Protein AF-A0A377ZEL1-F1 (afdb_monomer)

Nearest PDB structures (foldseek):
  3j6b-assembly1_R  TM=2.887E-01  e=4.597E+00  Saccharomyces cerevisiae

Structure (mmCIF, N/CA/C/O backbone):
data_AF-A0A377ZEL1-F1
#
_entry.id   AF-A0A377ZEL1-F1
#
loop_
_atom_site.group_PDB
_atom_site.id
_atom_site.type_symbol
_atom_site.label_atom_id
_atom_site.label_alt_id
_atom_site.label_comp_id
_atom_site.label_asym_id
_atom_site.label_entity_id
_atom_site.label_seq_id
_atom_site.pdbx_PDB_ins_code
_atom_site.Cartn_x
_atom_site.Cartn_y
_atom_site.Cartn_z
_atom_site.occupancy
_atom_site.B_iso_or_equiv
_atom_site.auth_seq_id
_atom_site.auth_comp_id
_atom_site.auth_asym_id
_atom_site.auth_atom_id
_atom_site.pdbx_PDB_model_num
ATOM 1 N N . MET A 1 1 ? -25.672 -16.552 -12.659 1.00 40.25 1 MET A N 1
ATOM 2 C CA . MET A 1 1 ? -25.899 -15.195 -13.213 1.00 40.25 1 MET A CA 1
ATOM 3 C C . MET A 1 1 ? -24.664 -14.283 -13.170 1.00 40.25 1 MET A C 1
ATOM 5 O O . MET A 1 1 ? -24.590 -13.384 -13.994 1.00 40.25 1 MET A O 1
ATOM 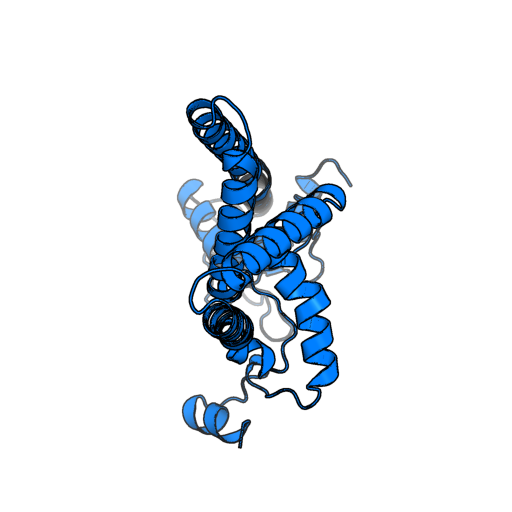9 N N . SER A 1 2 ? -23.659 -14.519 -12.312 1.00 43.84 2 SER A N 1
ATOM 10 C CA . SER A 1 2 ? -22.459 -13.660 -12.184 1.00 43.84 2 SER A CA 1
ATOM 11 C C . SER A 1 2 ? -21.489 -13.646 -13.371 1.00 43.84 2 SER A C 1
ATOM 13 O O . SER A 1 2 ? -20.659 -12.751 -13.454 1.00 43.84 2 SER A O 1
ATOM 15 N N . LYS A 1 3 ? -21.596 -14.601 -14.304 1.00 44.38 3 LYS A N 1
ATOM 16 C CA . LYS A 1 3 ? -20.784 -14.635 -15.535 1.00 44.38 3 LYS A CA 1
ATOM 17 C C . LYS A 1 3 ? -21.464 -14.001 -16.750 1.00 44.38 3 LYS A C 1
ATOM 19 O O . LYS A 1 3 ? -20.793 -13.731 -17.732 1.00 44.38 3 LYS A O 1
ATOM 24 N N . VAL A 1 4 ? -22.779 -13.774 -16.698 1.00 57.06 4 VAL A N 1
ATOM 25 C CA . VAL A 1 4 ? -23.561 -13.370 -17.881 1.00 57.06 4 VAL A CA 1
ATOM 26 C C . VAL A 1 4 ? -23.540 -11.856 -18.064 1.00 57.06 4 VAL A C 1
ATOM 28 O O . VAL A 1 4 ? -23.353 -11.386 -19.177 1.00 57.06 4 VAL A O 1
ATOM 31 N N . LEU A 1 5 ? -23.659 -11.087 -16.977 1.00 56.69 5 LEU A N 1
ATOM 32 C CA . LEU A 1 5 ? -23.690 -9.622 -17.044 1.00 56.69 5 LEU A CA 1
ATOM 33 C C . LEU A 1 5 ? -22.384 -9.003 -17.582 1.00 56.69 5 LEU A C 1
ATOM 35 O O . LEU A 1 5 ? -22.467 -8.150 -18.460 1.00 56.69 5 LEU A O 1
ATOM 39 N N . PRO A 1 6 ? -21.185 -9.422 -17.119 1.00 55.94 6 PRO A N 1
ATOM 40 C CA . PRO A 1 6 ? -19.929 -8.869 -17.625 1.00 55.94 6 PRO A CA 1
ATOM 41 C C . PRO A 1 6 ? -19.680 -9.237 -19.088 1.00 55.94 6 PRO A C 1
ATOM 43 O O . PRO A 1 6 ? -19.266 -8.389 -19.864 1.00 55.94 6 PRO A O 1
ATOM 46 N N . VAL A 1 7 ? -20.008 -10.472 -19.482 1.00 62.44 7 VAL A N 1
ATOM 47 C CA . VAL A 1 7 ? -19.890 -10.933 -20.874 1.00 62.44 7 VAL A CA 1
ATOM 48 C C . VAL A 1 7 ? -20.867 -10.184 -21.783 1.00 62.44 7 VAL A C 1
ATOM 50 O O . VAL A 1 7 ? -20.515 -9.836 -22.902 1.00 62.44 7 VAL A O 1
ATOM 53 N N . TRP A 1 8 ? -22.074 -9.885 -21.298 1.00 62.75 8 TRP A N 1
ATOM 54 C CA . TRP A 1 8 ? -23.075 -9.134 -22.056 1.00 62.75 8 TRP A CA 1
ATOM 55 C C . TRP A 1 8 ? -22.737 -7.638 -22.184 1.00 62.75 8 TRP A C 1
ATOM 57 O O . TRP A 1 8 ? -22.966 -7.058 -23.239 1.00 62.75 8 TRP A O 1
ATOM 67 N N . LEU A 1 9 ? -22.163 -7.018 -21.144 1.00 65.12 9 LEU A N 1
ATOM 68 C CA . LEU A 1 9 ? -21.796 -5.593 -21.147 1.00 65.12 9 LEU A CA 1
ATOM 69 C C . LEU A 1 9 ? -20.435 -5.303 -21.792 1.00 65.12 9 LEU A C 1
ATOM 71 O O . LEU A 1 9 ? -20.275 -4.267 -22.429 1.00 65.12 9 LEU A O 1
ATOM 75 N N . TYR A 1 10 ? -19.454 -6.184 -21.599 1.00 60.50 10 TYR A N 1
ATOM 76 C CA . TYR A 1 10 ? -18.054 -5.936 -21.959 1.00 60.50 10 TYR A CA 1
ATOM 77 C C . TYR A 1 10 ? -17.499 -6.926 -22.988 1.00 60.50 10 TYR A C 1
ATOM 79 O O . TYR A 1 10 ? -16.343 -6.799 -23.375 1.00 60.50 10 TYR A O 1
ATOM 87 N N . GLY A 1 11 ? -18.278 -7.922 -23.426 1.00 53.69 11 GLY A N 1
ATOM 88 C CA . GLY A 1 11 ? -17.837 -8.929 -24.400 1.00 53.69 11 GLY A CA 1
ATOM 89 C C . GLY A 1 11 ? -16.817 -9.942 -23.865 1.00 53.69 11 GLY A C 1
ATOM 90 O O . GLY A 1 11 ? -16.512 -10.915 -24.548 1.00 53.69 11 GLY A O 1
ATOM 91 N N . GLU A 1 12 ? -16.326 -9.764 -22.635 1.00 58.34 12 GLU A N 1
ATOM 92 C CA . GLU A 1 12 ? -15.319 -10.617 -22.005 1.00 58.34 12 GLU A CA 1
ATOM 93 C C . GLU A 1 12 ? -15.736 -11.030 -20.589 1.00 58.34 12 GLU A C 1
ATOM 95 O O . GLU A 1 12 ? -16.376 -10.282 -19.841 1.00 58.34 12 GLU A O 1
ATOM 100 N N . SER A 1 13 ? -15.344 -12.240 -20.176 1.00 56.94 13 SER A N 1
ATOM 101 C CA . SER A 1 13 ? -15.462 -12.635 -18.776 1.00 56.94 13 SER A CA 1
ATOM 102 C C . SER A 1 13 ? -14.355 -11.956 -17.973 1.00 56.94 13 SER A C 1
ATOM 104 O O . SER A 1 13 ? -13.195 -12.363 -18.034 1.00 56.94 13 SER A O 1
ATOM 106 N N . LEU A 1 14 ? -14.705 -10.943 -17.184 1.00 60.41 14 LEU A N 1
ATOM 107 C CA . LEU A 1 14 ? -13.782 -10.360 -16.214 1.00 60.41 14 LEU A CA 1
ATOM 108 C C . LEU A 1 14 ? -13.488 -11.403 -15.125 1.00 60.41 14 LEU A C 1
AT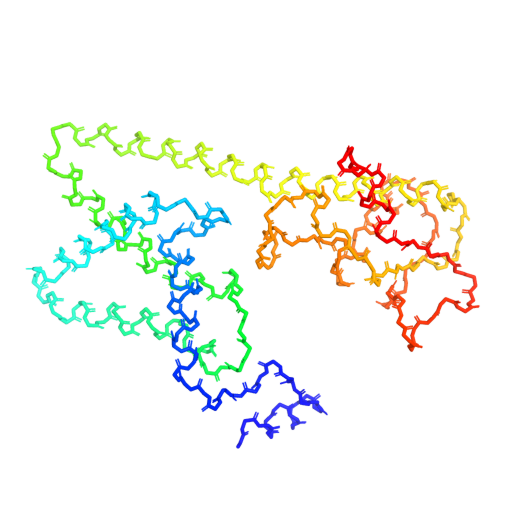OM 110 O O . LEU A 1 14 ? -14.299 -11.606 -14.222 1.00 60.41 14 LEU A O 1
ATOM 114 N N . SER A 1 15 ? -12.326 -12.060 -15.190 1.00 58.75 15 SER A N 1
ATOM 115 C CA . SER A 1 15 ? -11.893 -13.063 -14.198 1.00 58.75 15 SER A CA 1
ATOM 116 C C . SER A 1 15 ? -11.898 -12.517 -12.761 1.00 58.75 15 SER A C 1
ATOM 118 O O . SER A 1 15 ? -12.187 -13.251 -11.817 1.00 58.75 15 SER A O 1
ATOM 120 N N . ARG A 1 16 ? -11.666 -11.206 -12.602 1.00 56.69 16 ARG A N 1
ATOM 121 C CA . ARG A 1 16 ? -11.743 -10.461 -11.331 1.00 56.69 16 ARG A CA 1
ATOM 122 C C . ARG A 1 16 ? -13.157 -10.297 -10.764 1.00 56.69 16 ARG A C 1
ATOM 124 O O . ARG A 1 16 ? -13.309 -10.105 -9.562 1.00 56.69 16 ARG A O 1
ATOM 131 N N . ALA A 1 17 ? -14.188 -10.374 -11.601 1.00 61.66 17 ALA A N 1
ATOM 132 C CA . ALA A 1 17 ? -15.582 -10.181 -11.199 1.00 61.66 17 ALA A CA 1
ATOM 133 C C . ALA A 1 17 ? -16.312 -11.503 -10.897 1.00 61.66 17 ALA A C 1
ATOM 135 O O . ALA A 1 17 ? -17.520 -11.501 -10.653 1.00 61.66 17 ALA A O 1
ATOM 136 N N . GLU A 1 18 ? -15.611 -12.644 -10.916 1.00 73.62 18 GLU A N 1
ATOM 137 C CA . GLU A 1 18 ? -16.214 -13.912 -10.513 1.00 73.62 18 GLU A CA 1
ATOM 138 C C . GLU A 1 18 ? -16.637 -13.853 -9.040 1.00 73.62 18 GLU A C 1
ATOM 140 O O . GLU A 1 18 ? -15.866 -13.431 -8.179 1.00 73.62 18 GLU A O 1
ATOM 145 N N . LEU A 1 19 ? -17.858 -14.302 -8.741 1.00 75.06 19 LEU A N 1
ATOM 146 C CA . LEU A 1 19 ? -18.304 -14.464 -7.358 1.00 75.06 19 LEU A CA 1
ATOM 147 C C . LEU A 1 19 ? -17.583 -15.646 -6.705 1.00 75.06 19 LEU A C 1
ATOM 149 O O . LEU A 1 19 ? -17.378 -16.682 -7.345 1.00 75.06 19 LEU A O 1
ATOM 153 N N . THR A 1 20 ? -17.227 -15.502 -5.429 1.00 77.81 20 THR A N 1
ATOM 154 C CA . THR A 1 20 ? -16.676 -16.617 -4.655 1.00 77.81 20 THR A CA 1
ATOM 155 C C . THR A 1 20 ? -17.749 -17.676 -4.396 1.00 77.81 20 THR A C 1
ATOM 157 O O . THR A 1 20 ? -18.896 -17.357 -4.087 1.00 77.81 20 THR A O 1
ATOM 160 N N . ALA A 1 21 ? -17.370 -18.948 -4.512 1.00 74.94 21 ALA A N 1
ATOM 161 C CA . ALA A 1 21 ? -18.177 -20.076 -4.046 1.00 74.94 21 ALA A CA 1
ATOM 162 C C . ALA A 1 21 ? -17.782 -20.513 -2.621 1.00 74.94 21 ALA A C 1
ATOM 164 O O . ALA A 1 21 ? -18.546 -21.208 -1.957 1.00 74.94 21 ALA A O 1
ATOM 165 N N . ASP A 1 22 ? -16.607 -20.086 -2.144 1.00 81.62 22 ASP A N 1
ATOM 166 C CA . ASP A 1 22 ? -16.085 -20.393 -0.814 1.00 81.62 22 ASP A CA 1
ATOM 167 C C . ASP A 1 22 ? -16.195 -19.161 0.090 1.00 81.62 22 ASP A C 1
ATOM 169 O O . ASP A 1 22 ? -15.317 -18.295 0.130 1.00 81.62 22 ASP A O 1
ATOM 173 N N . ILE A 1 23 ? -17.318 -19.070 0.802 1.00 81.44 23 ILE A N 1
ATOM 174 C CA . ILE A 1 23 ? -17.592 -17.982 1.749 1.00 81.44 23 ILE A CA 1
ATOM 175 C C . ILE A 1 23 ? -16.698 -18.118 2.993 1.00 81.44 23 ILE A C 1
ATOM 177 O O . ILE A 1 23 ? -16.213 -17.119 3.525 1.00 81.44 23 ILE A O 1
ATOM 181 N N . GLY A 1 24 ? -16.438 -19.349 3.449 1.00 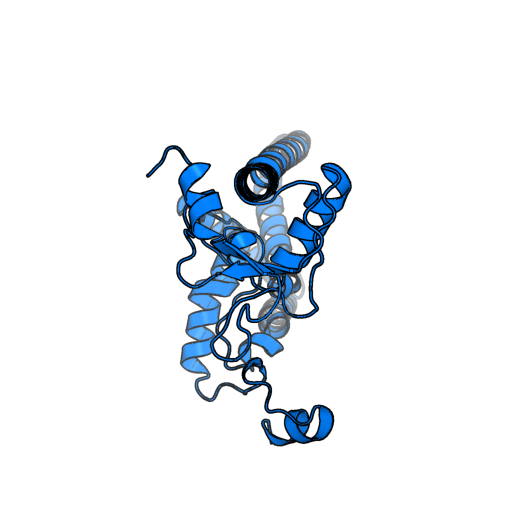84.00 24 GLY A N 1
ATOM 182 C CA . GLY A 1 24 ? -15.664 -19.614 4.664 1.00 84.00 24 GLY A CA 1
ATOM 183 C C . GLY A 1 24 ? -14.192 -19.234 4.512 1.00 84.00 24 GLY A C 1
ATOM 184 O O . GLY A 1 24 ? -13.647 -18.497 5.340 1.00 84.00 24 GLY A O 1
ATOM 185 N N . GLY A 1 25 ? -13.560 -19.667 3.419 1.00 84.25 25 GLY A N 1
ATOM 186 C CA . GLY A 1 25 ? -12.193 -19.276 3.081 1.00 84.25 25 GLY A CA 1
ATOM 187 C C . GLY A 1 25 ? -12.054 -17.767 2.896 1.00 84.25 25 GLY A C 1
ATOM 188 O O . GLY A 1 25 ? -11.074 -17.176 3.356 1.00 84.25 25 GLY A O 1
ATOM 189 N N . LYS A 1 26 ? -13.073 -17.113 2.325 1.00 84.50 26 LYS A N 1
ATOM 190 C CA . LYS A 1 26 ? -13.081 -15.661 2.137 1.00 84.50 26 LYS A CA 1
ATOM 191 C C . LYS A 1 26 ? -13.156 -14.882 3.446 1.00 84.50 26 LYS A C 1
ATOM 193 O O . LYS A 1 26 ? -12.419 -13.916 3.621 1.00 84.50 26 LYS A O 1
ATOM 198 N N . MET A 1 27 ? -13.986 -15.325 4.388 1.00 84.69 27 MET A N 1
ATOM 199 C CA . MET A 1 27 ? -14.051 -14.720 5.720 1.00 84.69 27 MET A CA 1
ATOM 200 C C . MET A 1 27 ? -12.735 -14.891 6.484 1.00 84.69 27 MET A C 1
ATOM 202 O O . MET A 1 27 ? -12.269 -13.951 7.127 1.00 84.69 27 MET A O 1
ATOM 206 N N . LYS A 1 28 ? -12.087 -16.059 6.371 1.00 87.50 28 LYS A N 1
ATOM 207 C CA . LYS A 1 28 ? -10.758 -16.284 6.956 1.00 87.50 28 LYS A CA 1
ATOM 208 C C . LYS A 1 28 ? -9.704 -15.362 6.338 1.00 87.50 28 LYS A C 1
ATOM 210 O O . LYS A 1 28 ? -8.899 -14.792 7.067 1.00 87.50 28 LYS A O 1
ATOM 215 N N . TRP A 1 29 ? -9.727 -15.190 5.016 1.00 87.31 29 TRP A N 1
ATOM 216 C CA . TRP A 1 29 ? -8.859 -14.244 4.315 1.00 87.31 29 TRP A CA 1
ATOM 217 C C . TRP A 1 29 ? -9.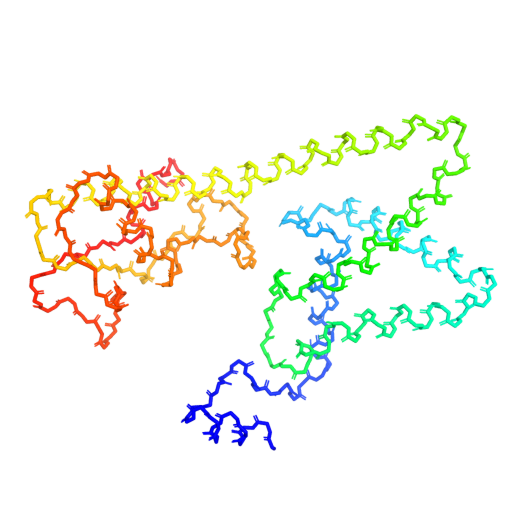103 -12.798 4.766 1.00 87.31 29 TRP A C 1
ATOM 219 O O . TRP A 1 29 ? -8.151 -12.095 5.085 1.00 87.31 29 TRP A O 1
ATOM 229 N N . PHE A 1 30 ? -10.363 -12.376 4.888 1.00 87.00 30 PHE A N 1
ATOM 230 C CA . PHE A 1 30 ? -10.707 -11.044 5.384 1.00 87.00 30 PHE A CA 1
ATOM 231 C C . PHE A 1 30 ? -10.145 -10.785 6.782 1.00 87.00 30 PHE A C 1
ATOM 233 O O . PHE A 1 30 ? -9.552 -9.737 7.011 1.00 87.00 30 PHE A O 1
ATOM 240 N N . ILE A 1 31 ? -10.290 -11.741 7.704 1.00 86.19 31 ILE A N 1
ATOM 241 C CA . ILE A 1 31 ? -9.761 -11.608 9.066 1.00 86.19 31 ILE A CA 1
ATOM 242 C C . ILE A 1 31 ? -8.231 -11.557 9.049 1.00 86.19 31 ILE A C 1
ATOM 244 O O . ILE A 1 31 ? -7.649 -10.698 9.703 1.00 86.19 31 ILE A O 1
ATOM 248 N N . ASN A 1 32 ? -7.584 -12.454 8.303 1.00 84.81 32 ASN A N 1
ATOM 249 C CA . ASN A 1 32 ? -6.128 -12.594 8.318 1.00 84.81 32 ASN A CA 1
ATOM 250 C C . ASN A 1 32 ? -5.387 -11.503 7.535 1.00 84.81 32 ASN A C 1
ATOM 252 O O . ASN A 1 32 ? -4.215 -11.264 7.808 1.00 84.81 32 ASN A O 1
ATOM 256 N N . GLU A 1 33 ? -6.048 -10.859 6.577 1.00 83.81 33 GLU A N 1
ATOM 257 C CA . GLU A 1 33 ? -5.407 -9.901 5.681 1.00 83.81 33 GLU A CA 1
ATOM 258 C C . GLU A 1 33 ? -6.035 -8.512 5.825 1.00 83.81 33 GLU A C 1
ATOM 260 O O . GLU A 1 33 ? -5.449 -7.620 6.434 1.00 83.81 33 GLU A O 1
ATOM 265 N N . SER A 1 34 ? -7.256 -8.324 5.320 1.00 85.25 34 SER A N 1
ATOM 266 C CA . SER A 1 34 ? -7.920 -7.017 5.242 1.00 85.25 34 SER A CA 1
ATOM 267 C C . SER A 1 34 ? -8.146 -6.374 6.613 1.00 85.25 34 SER A C 1
ATOM 269 O O . SER A 1 34 ? -7.808 -5.209 6.815 1.00 85.25 34 SER A O 1
ATOM 271 N N . LEU A 1 35 ? -8.683 -7.132 7.572 1.00 85.62 35 LEU A N 1
ATOM 272 C CA . LEU A 1 35 ? -8.962 -6.645 8.920 1.00 85.62 35 LEU A CA 1
ATOM 273 C C . LEU A 1 35 ? -7.673 -6.393 9.700 1.00 85.62 35 LEU A C 1
ATOM 275 O O . LEU A 1 35 ? -7.572 -5.373 10.373 1.00 85.62 35 LEU A O 1
ATOM 279 N N . ILE A 1 36 ? -6.677 -7.278 9.595 1.00 86.06 36 ILE A N 1
ATOM 280 C CA . ILE A 1 36 ? -5.373 -7.065 10.239 1.00 86.06 36 ILE A CA 1
ATOM 281 C C . ILE A 1 36 ? -4.688 -5.819 9.675 1.00 86.06 36 ILE A C 1
ATOM 283 O O . ILE A 1 36 ? -4.119 -5.053 10.451 1.00 86.06 36 ILE A O 1
ATOM 287 N N . ASN A 1 37 ? -4.771 -5.571 8.367 1.00 84.50 37 ASN A N 1
ATOM 288 C CA . ASN A 1 37 ? -4.234 -4.351 7.764 1.00 84.50 37 ASN A CA 1
ATOM 289 C C . ASN A 1 37 ? -4.942 -3.098 8.299 1.00 84.50 37 ASN A C 1
ATOM 291 O O . ASN A 1 37 ? -4.262 -2.129 8.636 1.00 84.50 37 ASN A O 1
ATOM 295 N N . ALA A 1 38 ? -6.269 -3.147 8.464 1.00 86.75 38 ALA A N 1
ATOM 296 C CA . ALA A 1 38 ? -7.034 -2.027 9.009 1.00 86.75 38 ALA A CA 1
ATOM 297 C C . ALA A 1 38 ? -6.766 -1.786 10.508 1.00 86.75 38 ALA A C 1
ATOM 299 O O . ALA A 1 38 ? -6.541 -0.670 10.962 1.00 86.75 38 ALA A O 1
ATOM 300 N N . VAL A 1 39 ? -6.693 -2.854 11.308 1.00 87.94 39 VAL A N 1
ATOM 301 C CA . VAL A 1 39 ? -6.302 -2.777 12.729 1.00 87.94 39 VAL A CA 1
ATOM 302 C C . VAL A 1 39 ? -4.898 -2.197 12.881 1.00 87.94 39 VAL A C 1
ATOM 304 O O . VAL A 1 39 ? -4.607 -1.510 13.856 1.00 87.94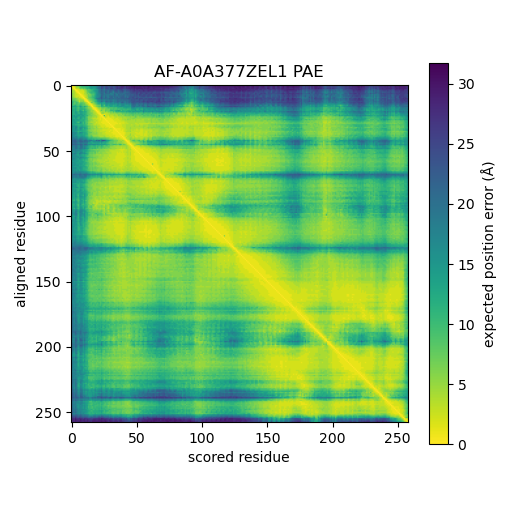 39 VAL A O 1
ATOM 307 N N . ASN A 1 40 ? -4.019 -2.444 11.917 1.00 85.69 40 ASN A N 1
ATOM 308 C CA . ASN A 1 40 ? -2.679 -1.883 11.896 1.00 85.69 40 ASN A CA 1
ATOM 309 C C . ASN A 1 40 ? -2.595 -0.487 11.255 1.00 85.69 40 ASN A C 1
ATOM 311 O O . ASN A 1 40 ? -1.485 -0.004 11.053 1.00 85.69 40 ASN A O 1
ATOM 315 N N . ASN A 1 41 ? -3.719 0.164 10.965 1.00 80.00 41 ASN A N 1
ATOM 316 C CA . ASN A 1 41 ? -3.810 1.475 10.330 1.00 80.00 41 ASN A CA 1
ATOM 317 C C . ASN A 1 41 ? -2.900 1.641 9.094 1.00 80.00 41 ASN A C 1
ATOM 319 O O . ASN A 1 41 ? -2.000 2.486 9.080 1.00 80.00 41 ASN A O 1
ATOM 323 N N . TYR A 1 42 ? -3.044 0.762 8.098 1.00 74.31 42 TYR A N 1
ATOM 324 C CA . TYR A 1 42 ? -2.184 0.708 6.903 1.00 74.31 42 TYR A CA 1
ATOM 325 C C . TYR A 1 42 ? -0.687 0.471 7.154 1.00 74.31 42 TYR A C 1
ATOM 327 O O . TYR A 1 42 ? 0.133 0.716 6.266 1.00 74.31 42 TYR A O 1
ATOM 335 N N . ASN A 1 43 ? -0.284 -0.031 8.325 1.00 68.94 43 ASN A N 1
ATOM 336 C CA . ASN A 1 43 ? 1.129 -0.301 8.567 1.00 68.94 43 ASN A CA 1
ATOM 337 C C . ASN A 1 43 ? 1.667 -1.367 7.594 1.00 68.94 43 ASN A C 1
ATOM 339 O O . ASN A 1 43 ? 1.350 -2.554 7.686 1.00 68.94 43 ASN A O 1
ATOM 343 N N . ILE A 1 44 ? 2.535 -0.917 6.689 1.00 67.00 44 ILE A N 1
ATOM 344 C CA . ILE A 1 44 ? 3.179 -1.708 5.635 1.00 67.00 44 ILE A CA 1
ATOM 345 C C . ILE A 1 44 ? 4.075 -2.804 6.257 1.00 67.00 44 ILE A C 1
ATOM 347 O O . ILE A 1 44 ? 4.185 -3.914 5.721 1.00 67.00 44 ILE A O 1
ATOM 351 N N . GLN A 1 45 ? 4.647 -2.528 7.438 1.00 70.00 45 GLN A N 1
ATOM 352 C CA . GLN A 1 45 ? 5.429 -3.453 8.263 1.00 70.00 45 GLN A CA 1
ATOM 353 C C . GLN A 1 45 ? 4.766 -3.647 9.639 1.00 70.00 45 GLN A C 1
ATOM 355 O O . GLN A 1 45 ? 5.179 -3.029 10.624 1.00 70.00 45 GLN A O 1
ATOM 360 N N . PRO A 1 46 ? 3.736 -4.503 9.749 1.00 65.25 46 PRO A N 1
ATOM 361 C CA . PRO A 1 46 ? 3.016 -4.691 11.000 1.00 65.25 46 PRO A CA 1
ATOM 362 C C . PRO A 1 46 ? 3.961 -5.178 12.106 1.00 65.25 46 PRO A C 1
ATOM 364 O O . PRO A 1 46 ? 4.487 -6.292 12.072 1.00 65.25 46 PRO A O 1
ATOM 367 N N . VAL A 1 47 ? 4.163 -4.330 13.113 1.00 78.94 47 VAL A N 1
ATOM 368 C CA . VAL A 1 47 ? 4.904 -4.674 14.328 1.00 78.94 47 VAL A CA 1
ATOM 369 C C . VAL A 1 47 ? 3.917 -5.280 15.314 1.00 78.94 47 VAL A C 1
ATOM 371 O O . VAL A 1 47 ? 2.944 -4.627 15.686 1.00 78.94 47 VAL A O 1
ATOM 374 N N . LYS A 1 48 ? 4.185 -6.502 15.793 1.00 83.25 48 LYS A N 1
ATOM 375 C CA . LYS A 1 48 ? 3.269 -7.237 16.690 1.00 83.25 48 LYS A CA 1
ATOM 376 C C . LYS A 1 48 ? 2.803 -6.399 17.885 1.00 83.25 48 LYS A C 1
ATOM 378 O O . LYS A 1 48 ? 1.629 -6.428 18.231 1.00 83.25 48 LYS A O 1
ATOM 383 N N . ILE A 1 49 ? 3.713 -5.637 18.495 1.00 85.25 49 ILE A N 1
ATOM 384 C CA . ILE A 1 49 ? 3.419 -4.766 19.645 1.00 85.25 49 ILE A CA 1
ATOM 385 C C . ILE A 1 49 ? 2.381 -3.700 19.277 1.00 85.25 49 ILE A C 1
ATOM 387 O O . ILE A 1 49 ? 1.429 -3.484 20.024 1.00 85.25 49 ILE A O 1
ATOM 391 N N . TYR A 1 50 ? 2.532 -3.071 18.110 1.00 84.81 50 TYR A N 1
ATOM 392 C CA . TYR A 1 50 ? 1.576 -2.083 17.625 1.00 84.81 50 TYR A CA 1
ATOM 393 C C . TYR A 1 50 ? 0.217 -2.719 17.324 1.00 84.81 50 TYR A C 1
ATOM 395 O O . TYR A 1 50 ? -0.806 -2.169 17.719 1.00 84.81 50 TYR A O 1
ATOM 403 N N . SER A 1 51 ? 0.194 -3.908 16.709 1.00 86.38 51 SER A N 1
ATOM 404 C CA . SER A 1 51 ? -1.053 -4.639 16.451 1.00 86.38 51 SER A CA 1
ATOM 405 C C . SER A 1 51 ? -1.817 -4.931 17.744 1.00 86.38 51 SER A C 1
ATOM 407 O O . SER A 1 51 ? -3.030 -4.728 17.800 1.00 86.38 51 SER A O 1
ATOM 409 N N . TRP A 1 52 ? -1.114 -5.361 18.799 1.00 89.50 52 TRP A N 1
ATOM 410 C CA . TRP A 1 52 ? -1.702 -5.587 20.122 1.00 89.50 52 TRP A CA 1
ATOM 411 C C . TRP A 1 52 ? -2.256 -4.299 20.729 1.00 89.50 52 TRP A C 1
ATOM 413 O O . TRP A 1 52 ? -3.404 -4.276 21.171 1.00 89.50 52 TRP A O 1
ATOM 423 N N . PHE A 1 53 ? -1.467 -3.223 20.713 1.00 90.44 53 PHE A N 1
ATOM 424 C CA . PHE A 1 53 ? -1.887 -1.923 21.233 1.00 90.44 53 PHE A CA 1
ATOM 425 C C . PHE A 1 53 ? -3.114 -1.374 20.492 1.00 90.44 53 PHE A C 1
ATOM 427 O O . PHE A 1 53 ? -4.087 -0.968 21.126 1.00 90.44 53 PHE A O 1
ATOM 434 N N . SER A 1 54 ? -3.096 -1.409 19.159 1.00 91.25 54 SER A N 1
ATOM 435 C CA . SER A 1 54 ? -4.201 -0.931 18.329 1.00 91.25 54 SER A CA 1
ATOM 436 C C . SER A 1 54 ? -5.467 -1.750 18.556 1.00 91.25 54 SER A C 1
ATOM 438 O O . SER A 1 54 ? -6.525 -1.184 18.824 1.00 91.25 54 SER A O 1
ATOM 440 N N . SER A 1 55 ? -5.350 -3.083 18.582 1.00 92.19 55 SER A N 1
ATOM 441 C CA . SER A 1 55 ? -6.472 -3.975 18.902 1.00 92.19 55 SER A CA 1
ATOM 442 C C . SER A 1 55 ? -7.078 -3.648 20.265 1.00 92.19 55 SER A C 1
ATOM 444 O O . SER A 1 55 ? -8.295 -3.543 20.398 1.00 92.19 55 SER A O 1
ATOM 446 N N . PHE A 1 56 ? -6.236 -3.434 21.279 1.00 93.75 56 PHE A N 1
ATOM 447 C CA . PHE A 1 56 ? -6.687 -3.078 22.620 1.00 93.75 56 PHE A CA 1
ATOM 448 C C . PHE A 1 56 ? -7.423 -1.730 22.646 1.00 93.75 56 PHE A C 1
ATOM 450 O O . PHE A 1 56 ? -8.510 -1.634 23.217 1.00 93.75 56 PHE A O 1
ATOM 457 N N . ALA A 1 57 ? -6.888 -0.706 21.975 1.00 93.50 57 ALA A N 1
ATOM 458 C CA . ALA A 1 57 ? -7.545 0.593 21.854 1.00 93.50 57 ALA A CA 1
ATOM 459 C C . ALA A 1 57 ? -8.896 0.490 21.123 1.00 93.50 57 ALA A C 1
ATOM 461 O O . ALA A 1 57 ? -9.889 1.032 21.604 1.00 93.50 57 ALA A O 1
ATOM 462 N N . ILE A 1 58 ? -8.975 -0.262 20.021 1.00 94.50 58 ILE A N 1
ATOM 463 C CA . ILE A 1 58 ? -10.224 -0.499 19.277 1.00 94.50 58 ILE A CA 1
ATOM 464 C C . ILE A 1 58 ? -11.270 -1.188 20.165 1.00 94.50 58 ILE A C 1
ATOM 466 O O . ILE A 1 58 ? -12.430 -0.775 20.177 1.00 94.50 58 ILE A O 1
ATOM 470 N N . LEU A 1 59 ? -10.872 -2.198 20.948 1.00 94.69 59 LEU A N 1
ATOM 471 C CA . LEU A 1 59 ? -11.767 -2.886 21.885 1.00 94.69 59 LEU A CA 1
ATOM 472 C C . LEU A 1 59 ? -12.289 -1.946 22.978 1.00 94.69 59 LEU A C 1
ATOM 474 O O . LEU A 1 59 ? -13.479 -1.985 23.292 1.00 94.69 59 LEU A O 1
ATOM 478 N N . ILE A 1 60 ? -11.442 -1.062 23.516 1.00 94.38 60 ILE A N 1
ATOM 479 C CA . ILE A 1 60 ? -11.878 -0.015 24.452 1.00 94.38 60 ILE A CA 1
ATOM 480 C C . ILE A 1 60 ? -12.862 0.935 23.770 1.00 94.38 60 ILE A C 1
ATOM 482 O O . ILE A 1 60 ? -13.893 1.256 24.354 1.00 94.38 60 ILE A O 1
ATOM 486 N N . GLY A 1 61 ? -12.583 1.367 22.539 1.00 93.19 61 GLY A N 1
ATOM 487 C CA . GLY A 1 61 ? -13.485 2.230 21.779 1.00 93.19 61 GLY A CA 1
ATOM 488 C C . GLY A 1 61 ? -14.861 1.596 21.584 1.00 93.19 61 GLY A C 1
ATOM 489 O O . GLY A 1 61 ? -15.887 2.224 21.856 1.00 93.19 61 GLY A O 1
ATOM 490 N N . LEU A 1 62 ? -14.886 0.316 21.204 1.00 93.69 62 LEU A N 1
ATOM 491 C CA . LEU A 1 62 ? -16.114 -0.458 21.042 1.00 93.69 62 LEU A CA 1
ATOM 492 C C . LEU A 1 62 ? -16.874 -0.616 22.368 1.00 93.69 62 LEU A C 1
ATOM 494 O O . LEU A 1 62 ? -18.095 -0.449 22.400 1.00 93.69 62 LEU A O 1
ATOM 498 N N . TYR A 1 63 ? -16.162 -0.887 23.464 1.00 93.81 63 TYR A N 1
ATOM 499 C CA . TYR A 1 63 ? -16.737 -0.987 24.806 1.00 93.81 63 TYR A CA 1
ATOM 500 C C . TYR A 1 63 ? -17.341 0.344 25.277 1.00 93.81 63 TYR A C 1
ATOM 502 O O . TYR A 1 63 ? -18.461 0.374 25.788 1.00 93.81 63 TYR A O 1
ATOM 510 N N . THR A 1 64 ? -16.652 1.461 25.042 1.00 92.56 64 THR A N 1
ATOM 511 C CA . THR A 1 64 ? -17.141 2.806 25.373 1.00 92.56 64 THR A CA 1
ATOM 512 C C . THR A 1 64 ? -18.438 3.132 24.632 1.00 92.56 64 THR A C 1
ATOM 514 O O . THR A 1 64 ? -19.366 3.680 25.228 1.00 92.56 64 THR A O 1
ATOM 517 N N . ILE A 1 65 ? -18.555 2.743 23.356 1.00 92.00 65 ILE A N 1
ATOM 518 C CA . ILE A 1 65 ? -19.813 2.866 22.602 1.00 92.00 65 ILE A CA 1
ATOM 519 C C . ILE A 1 65 ? -20.898 1.979 23.219 1.00 92.00 65 ILE A C 1
ATOM 521 O O . ILE A 1 65 ? -22.023 2.441 23.410 1.00 92.00 65 ILE A O 1
ATOM 525 N N . PHE A 1 66 ? -20.563 0.731 23.552 1.00 92.38 66 PHE A N 1
ATOM 526 C CA . PHE A 1 66 ? -21.505 -0.262 24.067 1.00 92.38 66 PHE A CA 1
ATOM 527 C C . PHE A 1 66 ? -22.153 0.146 25.399 1.00 92.38 66 PHE A C 1
ATOM 529 O O . PHE A 1 66 ? -23.355 -0.055 25.581 1.00 92.38 66 PHE A O 1
ATOM 536 N N . VAL A 1 67 ? -21.378 0.736 26.314 1.00 91.19 67 VAL A N 1
ATOM 537 C CA . VAL A 1 67 ? -21.850 1.186 27.638 1.00 91.19 67 VAL A CA 1
ATOM 538 C C . VAL A 1 67 ? -22.682 2.477 27.557 1.00 91.19 67 VAL A C 1
ATOM 540 O O . VAL A 1 67 ? -23.439 2.796 28.474 1.00 91.19 67 VAL A O 1
ATOM 543 N N . GLY A 1 68 ? -22.586 3.225 26.455 1.00 86.88 68 GLY A N 1
ATOM 544 C CA . GLY A 1 68 ? -23.335 4.463 26.256 1.00 86.88 68 GLY A CA 1
ATOM 545 C C . GLY A 1 68 ? -24.851 4.271 26.106 1.00 86.88 68 GLY A C 1
ATOM 546 O O . GLY A 1 68 ? -25.370 3.173 25.891 1.00 86.88 68 GLY A O 1
ATOM 547 N N . LYS A 1 69 ? -25.599 5.384 26.143 1.00 83.81 69 LYS A N 1
ATOM 548 C CA . LYS A 1 69 ? -27.035 5.378 25.809 1.00 83.81 69 LYS A CA 1
ATOM 549 C C . LYS A 1 69 ? -27.227 4.860 24.377 1.00 83.81 69 LYS A C 1
ATOM 551 O O . LYS A 1 69 ? -26.540 5.327 23.462 1.00 83.81 69 LYS A O 1
ATOM 556 N N . THR A 1 70 ? -28.143 3.896 24.230 1.00 88.19 70 THR A N 1
ATOM 557 C CA . THR A 1 70 ? -28.390 3.100 23.007 1.00 88.19 70 THR A CA 1
ATOM 558 C C . THR A 1 70 ? -27.161 2.351 22.467 1.00 88.19 70 THR A C 1
ATOM 560 O O . THR A 1 70 ? -27.119 1.976 21.295 1.00 88.19 70 THR A O 1
ATOM 563 N N . GLY A 1 71 ? -26.172 2.084 23.328 1.00 88.06 71 GLY A N 1
ATOM 564 C CA . GLY A 1 71 ? -24.872 1.533 22.950 1.00 88.06 71 GLY A CA 1
ATOM 565 C C . GLY A 1 71 ? -24.941 0.197 22.219 1.00 88.06 71 GLY A C 1
ATOM 566 O O . GLY A 1 71 ? -24.315 0.055 21.177 1.00 88.06 71 GLY A O 1
ATOM 567 N N . ARG A 1 72 ? -25.799 -0.736 22.660 1.00 90.38 72 ARG A N 1
ATOM 568 C CA . ARG A 1 72 ? -26.005 -2.035 21.981 1.00 90.38 72 ARG A CA 1
ATOM 569 C C . ARG A 1 72 ? -26.370 -1.886 20.499 1.00 90.38 72 ARG A C 1
ATOM 571 O O . ARG A 1 72 ? -25.823 -2.591 19.658 1.00 90.38 72 ARG A O 1
ATOM 578 N N . TRP A 1 73 ? -27.265 -0.948 20.182 1.00 92.00 73 TRP A N 1
ATOM 579 C CA . TRP A 1 73 ? -27.700 -0.694 18.807 1.00 92.00 73 TRP A CA 1
ATOM 580 C C . TRP A 1 73 ? -26.599 -0.027 17.978 1.00 92.00 73 TRP A C 1
ATOM 582 O O . TRP A 1 73 ? -26.340 -0.430 16.848 1.00 92.00 73 TRP A O 1
ATOM 592 N N . LYS A 1 74 ? -25.885 0.942 18.561 1.00 91.19 74 LYS A N 1
ATOM 593 C CA . LYS A 1 74 ? -24.742 1.597 17.905 1.00 91.19 74 LYS A CA 1
ATOM 594 C C . LYS A 1 74 ? -23.616 0.609 17.607 1.00 91.19 74 LYS A C 1
ATOM 596 O O . LYS A 1 74 ? -23.088 0.614 16.502 1.00 91.19 74 LYS A O 1
ATOM 601 N N . THR A 1 75 ? -23.287 -0.267 18.554 1.00 91.31 75 THR A N 1
ATOM 602 C CA . THR A 1 75 ? -22.296 -1.334 18.367 1.00 91.31 75 THR A CA 1
ATOM 603 C C . THR A 1 75 ? -22.710 -2.281 17.240 1.00 91.31 75 THR A C 1
ATOM 605 O O . THR A 1 75 ? -21.889 -2.592 16.381 1.00 91.31 75 THR A O 1
ATOM 608 N N . PHE A 1 76 ? -23.982 -2.689 17.191 1.00 92.00 76 PHE A N 1
ATOM 609 C CA . PHE A 1 76 ? -24.502 -3.518 16.100 1.00 92.00 76 PHE A CA 1
ATOM 610 C C . PHE A 1 76 ? -24.360 -2.836 14.731 1.00 92.00 76 PHE A C 1
ATOM 612 O O . PHE A 1 76 ? -23.887 -3.460 13.779 1.00 92.00 76 PHE A O 1
ATOM 619 N N . ILE A 1 77 ? -24.701 -1.547 14.640 1.00 92.31 77 ILE A N 1
ATOM 620 C CA . ILE A 1 77 ? -24.535 -0.756 13.413 1.00 92.31 77 ILE A CA 1
ATOM 621 C C . ILE A 1 77 ? -23.063 -0.694 12.999 1.00 92.31 77 ILE A C 1
ATOM 623 O O . ILE A 1 77 ? -22.756 -0.953 11.842 1.00 92.31 77 ILE A O 1
ATOM 627 N N . VAL A 1 78 ? -22.148 -0.398 13.926 1.00 92.81 78 VAL A N 1
ATOM 628 C CA . VAL A 1 78 ? -20.706 -0.317 13.637 1.00 92.81 78 VAL A CA 1
ATOM 629 C C . VAL A 1 78 ? -20.177 -1.631 13.065 1.00 92.81 78 VAL A C 1
ATOM 631 O O . VAL A 1 78 ? -19.478 -1.614 12.056 1.00 92.81 78 VAL A O 1
ATOM 634 N N . ILE A 1 79 ? -20.539 -2.770 13.663 1.00 89.88 79 ILE A N 1
ATOM 635 C CA . ILE A 1 79 ? -20.112 -4.091 13.179 1.00 89.88 79 ILE A CA 1
ATOM 636 C C . ILE A 1 79 ? -20.699 -4.369 11.790 1.00 89.88 79 ILE A C 1
ATOM 638 O O . ILE A 1 79 ? -19.980 -4.791 10.885 1.00 89.88 79 ILE A O 1
ATOM 642 N N . THR A 1 80 ? -21.992 -4.090 11.604 1.00 90.12 80 THR A N 1
ATOM 643 C CA . THR A 1 80 ? -22.693 -4.337 10.336 1.00 90.12 80 THR A CA 1
ATOM 644 C C . THR A 1 80 ? -22.129 -3.475 9.208 1.00 90.12 80 THR A C 1
ATOM 646 O O . THR A 1 80 ? -21.869 -3.986 8.122 1.00 90.12 80 THR A O 1
ATOM 649 N N . ILE A 1 81 ? -21.879 -2.188 9.462 1.00 90.88 81 ILE A N 1
ATOM 650 C CA . ILE A 1 81 ? -21.269 -1.276 8.487 1.00 90.88 81 ILE A CA 1
ATOM 651 C C . ILE A 1 81 ? -19.803 -1.645 8.246 1.00 90.88 81 ILE A C 1
ATOM 653 O O . ILE A 1 81 ? -19.362 -1.601 7.104 1.00 90.88 81 ILE A O 1
ATOM 657 N N . GLY A 1 82 ? -19.050 -2.059 9.270 1.00 87.88 82 GLY A N 1
ATOM 658 C CA . GLY A 1 82 ? -17.659 -2.491 9.106 1.00 87.88 82 GLY A CA 1
ATOM 659 C C . GLY A 1 82 ? -17.537 -3.670 8.146 1.00 87.88 82 GLY A C 1
ATOM 660 O O . GLY A 1 82 ? -16.801 -3.587 7.167 1.00 87.88 82 GLY A O 1
ATOM 661 N N . ILE A 1 83 ? -18.329 -4.725 8.350 1.00 85.81 83 ILE A N 1
ATOM 662 C CA . ILE A 1 83 ? -18.361 -5.876 7.433 1.00 85.81 83 ILE A CA 1
ATOM 663 C C . ILE A 1 83 ? -18.937 -5.455 6.071 1.00 85.81 83 ILE A C 1
ATOM 665 O O . ILE A 1 83 ? -18.375 -5.780 5.024 1.00 85.81 83 ILE A O 1
ATOM 669 N N . GLY A 1 84 ? -20.027 -4.683 6.080 1.00 86.19 84 GLY A N 1
ATOM 670 C CA . GLY A 1 84 ? -20.708 -4.198 4.881 1.00 86.19 84 GLY A CA 1
ATOM 671 C C . GLY A 1 84 ? -19.829 -3.334 3.975 1.00 86.19 84 GLY A C 1
ATOM 672 O O . GLY A 1 84 ? -19.923 -3.436 2.755 1.00 86.19 84 GLY A O 1
ATOM 673 N N . SER A 1 85 ? -18.920 -2.545 4.547 1.00 86.62 85 SER A N 1
ATOM 674 C CA . SER A 1 85 ? -17.997 -1.687 3.797 1.00 86.62 85 SER A CA 1
ATOM 675 C C . SER A 1 85 ? -17.033 -2.466 2.900 1.00 86.62 85 SER A C 1
ATOM 677 O O . SER A 1 85 ? -16.526 -1.919 1.925 1.00 86.62 85 SER A O 1
ATOM 679 N N . TYR A 1 86 ? -16.823 -3.752 3.195 1.00 84.88 86 TYR A N 1
ATOM 680 C CA . TYR A 1 86 ? -15.968 -4.651 2.426 1.00 84.88 86 TYR A CA 1
ATOM 681 C C . TYR A 1 86 ? -16.767 -5.734 1.682 1.00 84.88 86 TYR A C 1
ATOM 683 O O . TYR A 1 86 ? -16.187 -6.644 1.088 1.00 84.88 86 TYR A O 1
ATOM 691 N N . ALA A 1 87 ? -18.103 -5.639 1.679 1.00 83.19 87 ALA A N 1
ATOM 692 C CA . ALA A 1 87 ? -18.989 -6.632 1.079 1.00 83.19 87 ALA A CA 1
ATOM 693 C C . ALA A 1 87 ? -18.707 -6.906 -0.411 1.00 83.19 87 ALA A C 1
ATOM 695 O O . ALA A 1 87 ? -18.699 -8.082 -0.778 1.00 83.19 87 ALA A O 1
ATOM 696 N N . PRO A 1 88 ? -18.408 -5.907 -1.273 1.00 79.88 88 PRO A N 1
ATOM 697 C CA . PRO A 1 88 ? -18.057 -6.184 -2.666 1.00 79.88 88 PRO A CA 1
ATOM 698 C C . PRO A 1 88 ? -16.824 -7.088 -2.787 1.00 79.88 88 PRO A C 1
ATOM 700 O O . PRO A 1 88 ? -16.841 -8.052 -3.545 1.00 79.88 88 PRO A O 1
ATOM 703 N N . ASN A 1 89 ? -15.792 -6.845 -1.977 1.00 81.62 89 ASN A N 1
ATOM 704 C CA . ASN A 1 89 ? -14.568 -7.646 -1.977 1.00 81.62 89 ASN A CA 1
ATOM 705 C C . ASN A 1 89 ? -14.754 -9.020 -1.326 1.00 81.62 89 ASN A C 1
ATOM 707 O O . ASN A 1 89 ? -14.050 -9.962 -1.675 1.00 81.62 89 ASN A O 1
ATOM 711 N N . LEU A 1 90 ? -15.689 -9.151 -0.383 1.00 81.94 90 LEU A N 1
ATOM 712 C CA . LEU A 1 90 ? -16.095 -10.445 0.171 1.00 81.94 90 LEU A CA 1
ATOM 713 C C . LEU A 1 90 ? -16.926 -11.261 -0.829 1.00 81.94 90 LEU A C 1
ATOM 715 O O . LEU A 1 90 ? -16.901 -12.487 -0.786 1.00 81.94 90 LEU A O 1
ATOM 719 N N . ALA A 1 91 ? -17.646 -10.605 -1.739 1.00 82.56 91 ALA A N 1
ATOM 720 C CA . ALA A 1 91 ? -18.434 -11.278 -2.762 1.00 82.56 91 ALA A CA 1
ATOM 721 C C . ALA A 1 91 ? -17.570 -11.793 -3.925 1.00 82.56 91 ALA A C 1
ATOM 723 O O . ALA A 1 91 ? -17.902 -12.818 -4.525 1.00 82.56 91 ALA A O 1
ATOM 724 N N . THR A 1 92 ? -16.462 -11.121 -4.248 1.00 81.62 92 THR A N 1
ATOM 725 C CA . THR A 1 92 ? -15.580 -11.514 -5.354 1.00 81.62 92 THR A CA 1
ATOM 726 C C . THR A 1 92 ? -14.619 -12.640 -4.972 1.00 81.62 92 THR A C 1
ATOM 728 O O . THR A 1 92 ? -14.208 -12.818 -3.826 1.00 81.62 92 THR A O 1
ATOM 731 N N . LYS A 1 93 ? -14.218 -13.429 -5.966 1.00 77.44 93 LYS A N 1
ATOM 732 C CA . LYS A 1 93 ? -13.265 -14.536 -5.832 1.00 77.44 93 LYS A CA 1
ATOM 733 C C . LYS A 1 93 ? -11.825 -14.057 -5.614 1.00 77.44 93 LYS A C 1
ATOM 735 O O . LYS A 1 93 ? -11.023 -14.784 -5.039 1.00 77.44 93 LYS A O 1
ATOM 740 N N . GLU A 1 94 ? -11.492 -12.836 -6.030 1.00 76.62 94 GLU A N 1
ATOM 741 C CA . GLU A 1 94 ? -10.134 -12.284 -5.953 1.00 76.62 94 GLU A CA 1
ATOM 742 C C . GLU A 1 94 ? -9.702 -12.002 -4.505 1.00 76.62 94 GLU A C 1
ATOM 744 O O . GLU A 1 94 ? -10.320 -11.207 -3.801 1.00 76.62 94 GLU A O 1
ATOM 749 N N . ASN A 1 95 ? -8.617 -12.633 -4.052 1.00 76.50 95 ASN A N 1
ATOM 750 C CA . ASN A 1 95 ? -8.032 -12.421 -2.723 1.00 76.50 95 ASN A CA 1
ATOM 751 C C . ASN A 1 95 ? -6.947 -11.337 -2.777 1.00 76.50 95 ASN A C 1
ATOM 753 O O . ASN A 1 95 ? -5.776 -11.603 -2.519 1.00 76.50 95 ASN A O 1
ATOM 757 N N . TRP A 1 96 ? -7.344 -10.121 -3.151 1.00 73.75 96 TRP A N 1
ATOM 758 C CA . TRP A 1 96 ? -6.457 -8.962 -3.243 1.00 73.75 96 TRP A CA 1
ATOM 759 C C . TRP A 1 96 ? -6.936 -7.861 -2.297 1.00 73.75 96 TRP A C 1
ATOM 761 O O . TRP A 1 96 ? -7.968 -7.230 -2.531 1.00 73.75 96 TRP A O 1
ATOM 771 N N . ALA A 1 97 ? -6.196 -7.630 -1.211 1.00 73.38 97 ALA A N 1
ATOM 772 C CA . ALA A 1 97 ? -6.557 -6.646 -0.193 1.00 73.38 97 ALA A CA 1
ATOM 773 C C . ALA A 1 97 ? -6.044 -5.255 -0.594 1.00 73.38 97 ALA A C 1
ATOM 775 O O . ALA A 1 97 ? -5.222 -4.663 0.099 1.00 73.38 97 ALA A O 1
ATOM 776 N N . ALA A 1 98 ? -6.524 -4.759 -1.739 1.00 73.69 98 ALA A N 1
ATOM 777 C CA . ALA A 1 98 ? -6.107 -3.474 -2.295 1.00 73.69 98 ALA A CA 1
ATOM 778 C C . ALA A 1 98 ? -6.286 -2.365 -1.249 1.00 73.69 98 ALA A C 1
ATOM 780 O O . ALA A 1 98 ? -7.390 -2.218 -0.708 1.00 73.69 98 ALA A O 1
ATOM 781 N N . PHE A 1 99 ? -5.267 -1.540 -1.018 1.00 73.12 99 PHE A N 1
ATOM 782 C CA . PHE A 1 99 ? -5.338 -0.446 -0.047 1.00 73.12 99 PHE A CA 1
ATOM 783 C C . PHE A 1 99 ? -6.451 0.544 -0.406 1.00 73.12 99 PHE A C 1
ATOM 785 O O . PHE A 1 99 ? -7.239 0.942 0.450 1.00 73.12 99 PHE A O 1
ATOM 792 N N . ARG A 1 100 ? -6.646 0.802 -1.702 1.00 76.25 100 ARG A N 1
ATOM 793 C CA . ARG A 1 100 ? -7.766 1.602 -2.234 1.00 76.25 100 ARG A CA 1
ATOM 794 C C . ARG A 1 100 ? -9.162 1.089 -1.857 1.00 76.25 100 ARG A C 1
ATOM 796 O O . ARG A 1 100 ? -10.106 1.867 -1.800 1.00 76.25 100 ARG A O 1
ATOM 803 N N . SER A 1 101 ? -9.306 -0.212 -1.606 1.00 80.50 101 SER A N 1
ATOM 804 C CA . SER A 1 101 ? -10.583 -0.829 -1.218 1.00 80.50 101 SER A CA 1
ATOM 805 C C . SER A 1 101 ? -10.772 -0.932 0.298 1.00 80.50 101 SER A C 1
ATOM 807 O O . SER A 1 101 ? -11.872 -1.218 0.761 1.00 80.50 101 SER A O 1
ATOM 809 N N . LEU A 1 102 ? -9.713 -0.692 1.077 1.00 84.19 102 LEU A N 1
ATOM 810 C CA . LEU A 1 102 ? -9.731 -0.765 2.538 1.00 84.19 102 LEU A CA 1
ATOM 811 C C . LEU A 1 102 ? -10.174 0.548 3.197 1.00 84.19 102 LEU A C 1
ATOM 813 O O . LEU A 1 102 ? -10.513 0.533 4.373 1.00 84.19 102 LEU A O 1
ATOM 817 N N . VAL A 1 103 ? -10.247 1.655 2.448 1.00 85.94 103 VAL A N 1
ATOM 818 C CA . VAL A 1 103 ? -10.500 3.013 2.972 1.00 85.94 103 VAL A CA 1
ATOM 819 C C . VAL A 1 103 ? -11.730 3.093 3.872 1.00 85.94 103 VAL A C 1
ATOM 821 O O . VAL A 1 103 ? -11.672 3.699 4.937 1.00 85.94 103 VAL A O 1
ATOM 824 N N . ALA A 1 104 ? -12.839 2.467 3.481 1.00 87.44 104 ALA A N 1
ATOM 825 C CA . ALA A 1 104 ? -14.065 2.524 4.270 1.00 87.44 104 ALA A CA 1
ATOM 826 C C . ALA A 1 104 ? -13.962 1.725 5.583 1.00 87.44 104 ALA A C 1
ATOM 828 O O . ALA A 1 104 ? -14.372 2.222 6.632 1.00 87.44 104 ALA A O 1
ATOM 829 N N . LEU A 1 105 ? -13.377 0.522 5.539 1.00 89.69 105 LEU A N 1
ATOM 830 C CA . LEU A 1 105 ? -13.129 -0.289 6.733 1.00 89.69 105 LEU A CA 1
ATOM 831 C C . LEU A 1 105 ? -12.149 0.420 7.672 1.00 89.69 105 LEU A C 1
ATOM 833 O O . LEU A 1 105 ? -12.390 0.491 8.875 1.00 89.69 105 LEU A O 1
ATOM 837 N N . GLU A 1 106 ? -11.085 0.984 7.109 1.00 89.12 106 GLU A N 1
ATOM 838 C CA . GLU A 1 106 ? -10.086 1.755 7.835 1.00 89.12 106 GLU A CA 1
ATOM 839 C C . GLU A 1 106 ? -10.729 2.908 8.598 1.00 89.12 106 GLU A C 1
ATOM 841 O O . GLU A 1 106 ? -10.550 3.009 9.802 1.00 89.12 106 GLU A O 1
ATOM 846 N N . LEU A 1 107 ? -11.531 3.749 7.938 1.00 90.38 107 LEU A N 1
ATOM 847 C CA . LEU A 1 107 ? -12.159 4.899 8.594 1.00 90.38 107 LEU A CA 1
ATOM 848 C C . LEU A 1 107 ? -12.964 4.488 9.832 1.00 90.38 107 LEU A C 1
ATOM 850 O O . LEU A 1 107 ? -12.934 5.181 10.851 1.00 90.38 107 LEU A O 1
ATOM 854 N N . ILE A 1 108 ? -13.652 3.347 9.772 1.00 92.19 108 ILE A N 1
ATOM 855 C CA . ILE A 1 108 ? -14.403 2.797 10.905 1.00 92.19 108 ILE A CA 1
ATOM 856 C C . ILE A 1 108 ? -13.443 2.348 12.011 1.00 92.19 108 ILE A C 1
ATOM 858 O O . ILE A 1 108 ? -13.631 2.711 13.175 1.00 92.19 108 ILE A O 1
ATOM 862 N N . ILE A 1 109 ? -12.404 1.591 11.659 1.00 92.50 109 ILE A N 1
ATOM 863 C CA . ILE A 1 109 ? -11.420 1.064 12.606 1.00 92.50 109 ILE A CA 1
ATOM 864 C C . ILE A 1 109 ? -10.600 2.186 13.258 1.00 92.50 109 ILE A C 1
ATOM 866 O O . ILE A 1 109 ? -10.499 2.218 14.484 1.00 92.50 109 ILE A O 1
ATOM 870 N N . SER A 1 110 ? -10.096 3.155 12.493 1.00 91.38 110 SER A N 1
ATOM 871 C CA . SER A 1 110 ? -9.376 4.320 13.012 1.00 91.38 110 SER A CA 1
ATOM 872 C C . SER A 1 110 ? -10.277 5.195 13.886 1.00 91.38 110 SER A C 1
ATOM 874 O O . SER A 1 110 ? -9.8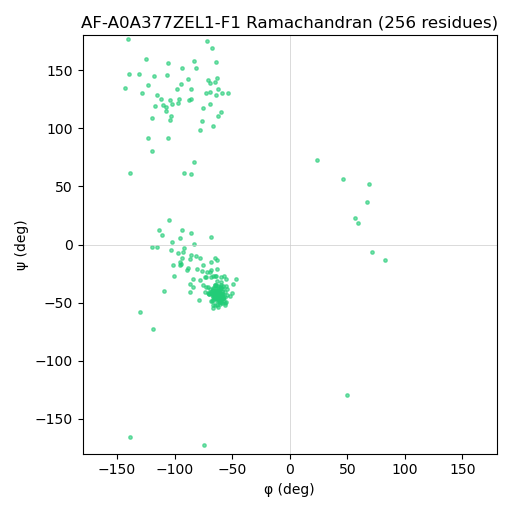27 5.712 14.906 1.00 91.38 110 SER A O 1
ATOM 876 N N . THR A 1 111 ? -11.571 5.321 13.564 1.00 92.62 111 THR A N 1
ATOM 877 C CA . THR A 1 111 ? -12.527 6.025 14.437 1.00 92.62 111 THR A CA 1
ATOM 878 C C . THR A 1 111 ? -12.690 5.299 15.773 1.00 92.62 111 THR A C 1
ATOM 880 O O . THR A 1 111 ? -12.628 5.932 16.827 1.00 92.62 111 THR A O 1
ATOM 883 N N . LEU A 1 112 ? -12.849 3.971 15.762 1.00 93.69 112 LEU A N 1
ATOM 884 C CA . LEU A 1 112 ? -12.907 3.170 16.991 1.00 93.69 112 LEU A CA 1
ATOM 885 C C . LEU A 1 112 ? -11.617 3.281 17.803 1.00 93.69 112 LEU A C 1
ATOM 887 O O . LEU A 1 112 ? -11.673 3.460 19.020 1.00 93.69 112 LEU A O 1
ATOM 891 N N . PHE A 1 113 ? -10.470 3.228 17.130 1.00 93.19 113 PHE A N 1
ATOM 892 C CA . PHE A 1 113 ? -9.166 3.446 17.736 1.00 93.19 113 PHE A CA 1
ATOM 893 C C . PHE A 1 113 ? -9.104 4.816 18.427 1.00 93.19 113 PHE A C 1
ATOM 895 O O . PHE A 1 113 ? -8.790 4.880 19.613 1.00 93.19 113 PHE A O 1
ATOM 902 N N . LEU A 1 114 ? -9.486 5.904 17.747 1.00 91.81 114 LEU A N 1
ATOM 903 C CA . LEU A 1 114 ? -9.488 7.258 18.314 1.00 91.81 114 LEU A CA 1
ATOM 904 C C . LEU A 1 114 ? -10.437 7.402 19.509 1.00 91.81 114 LEU A C 1
ATOM 906 O O . LEU A 1 114 ? -10.068 8.033 20.499 1.00 91.81 114 LEU A O 1
ATOM 910 N N . ILE A 1 115 ? -11.628 6.794 19.463 1.00 93.44 115 ILE A N 1
ATOM 911 C CA . ILE A 1 115 ? -12.553 6.760 20.609 1.00 93.44 115 ILE A CA 1
ATOM 912 C C . ILE A 1 115 ? -11.903 6.034 21.795 1.00 93.44 115 ILE A C 1
ATOM 914 O O . ILE A 1 115 ? -11.997 6.499 22.934 1.00 93.44 115 ILE A O 1
ATOM 918 N N . GLY A 1 116 ? -11.214 4.921 21.534 1.00 93.19 116 GLY A N 1
ATOM 919 C CA . GLY A 1 116 ? -10.465 4.170 22.536 1.00 93.19 116 GLY A CA 1
ATOM 920 C C . GLY A 1 116 ? -9.341 4.980 23.174 1.00 93.19 116 GLY A C 1
ATOM 921 O O . GLY A 1 116 ? -9.274 5.083 24.400 1.00 93.19 116 GLY A O 1
ATOM 922 N N . ILE A 1 117 ? -8.506 5.619 22.351 1.00 92.44 117 ILE A N 1
ATOM 923 C CA . ILE A 1 117 ? -7.437 6.512 22.813 1.00 92.44 117 ILE A CA 1
ATOM 924 C C . ILE A 1 117 ? -8.017 7.676 23.615 1.00 92.44 117 ILE A C 1
ATOM 926 O O . ILE A 1 117 ? -7.528 7.957 24.706 1.00 92.44 117 ILE A O 1
ATOM 930 N N . ASN A 1 118 ? -9.097 8.306 23.150 1.00 92.12 118 ASN A N 1
ATOM 931 C CA . ASN A 1 118 ? -9.748 9.391 23.879 1.00 92.12 118 ASN A CA 1
ATOM 932 C C . ASN A 1 118 ? -10.241 8.942 25.261 1.00 92.12 118 ASN A C 1
ATOM 934 O O . ASN A 1 118 ? -10.010 9.637 26.247 1.00 92.12 118 ASN A O 1
ATOM 938 N N . SER A 1 119 ? -10.840 7.752 25.359 1.00 91.62 119 SER A N 1
ATOM 939 C CA . SER A 1 119 ? -11.272 7.185 26.641 1.00 91.62 119 SER A CA 1
ATOM 940 C C . SER A 1 119 ? -10.115 6.859 27.596 1.00 91.62 119 SER A C 1
ATOM 942 O O . SER A 1 119 ? -10.334 6.801 28.810 1.00 91.62 119 SER A O 1
ATOM 944 N N . LEU A 1 120 ? -8.918 6.581 27.076 1.00 90.19 120 LEU A N 1
ATOM 945 C 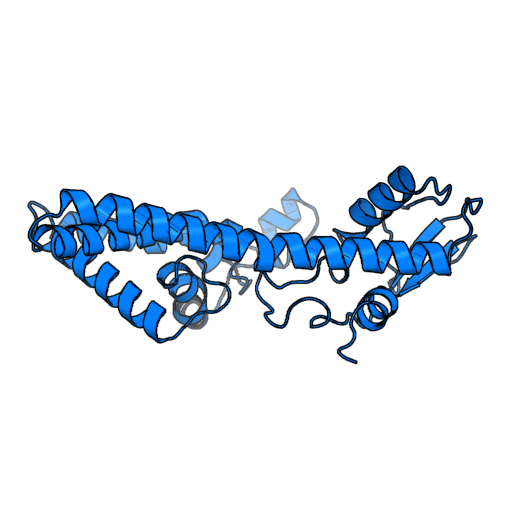CA . LEU A 1 120 ? -7.714 6.362 27.879 1.00 90.19 120 LEU A CA 1
ATOM 946 C C . LEU A 1 120 ? -7.116 7.696 28.339 1.00 90.19 120 LEU A C 1
ATOM 948 O O . LEU A 1 120 ? -6.841 7.874 29.524 1.00 90.19 120 LEU A O 1
ATOM 952 N N . VAL A 1 121 ? -6.969 8.649 27.415 1.00 90.44 121 VAL A N 1
ATOM 953 C CA . VAL A 1 121 ? -6.392 9.977 27.666 1.00 90.44 121 VAL A CA 1
ATOM 954 C C . VAL A 1 121 ? -7.244 10.788 28.639 1.00 90.44 121 VAL A C 1
ATOM 956 O O . VAL A 1 121 ? -6.688 11.483 29.487 1.00 90.44 121 VAL A O 1
ATOM 959 N N . SER A 1 122 ? -8.574 10.649 28.601 1.00 88.06 122 SER A N 1
ATOM 960 C CA . SER A 1 122 ? -9.482 11.361 29.510 1.00 88.06 122 SER A CA 1
ATOM 961 C C . SER A 1 122 ? -9.296 11.002 30.990 1.00 88.06 122 SER A C 1
ATOM 963 O O . SER A 1 122 ? -9.833 11.681 31.860 1.00 88.06 122 SER A O 1
ATOM 965 N N . ARG A 1 123 ? -8.564 9.920 31.295 1.00 87.06 123 ARG A N 1
ATOM 966 C CA . ARG A 1 123 ? -8.229 9.498 32.665 1.00 87.06 123 ARG A CA 1
ATOM 967 C C . ARG A 1 123 ? -6.892 10.062 33.155 1.00 87.06 123 ARG A C 1
ATOM 969 O O . ARG A 1 123 ? -6.543 9.862 34.315 1.00 87.06 123 ARG A O 1
ATOM 976 N N . ILE A 1 124 ? -6.136 10.734 32.287 1.00 88.94 124 ILE A N 1
ATOM 977 C CA . ILE A 1 124 ? -4.804 11.267 32.581 1.00 88.94 124 ILE A CA 1
ATOM 978 C C . ILE A 1 124 ? -4.930 12.733 33.016 1.00 88.94 124 ILE A C 1
ATOM 980 O O . ILE A 1 124 ? -5.661 13.525 32.416 1.00 88.94 124 ILE A O 1
ATOM 984 N N . SER A 1 125 ? -4.183 13.130 34.049 1.00 76.50 125 SER A N 1
ATOM 985 C CA . SER A 1 125 ? -4.059 14.543 34.411 1.00 76.50 125 SER A CA 1
ATOM 986 C C . SER A 1 125 ? -3.341 15.311 33.290 1.00 76.50 125 SER A C 1
ATOM 988 O O . SER A 1 125 ? -2.391 14.818 32.692 1.00 76.50 125 SER A O 1
ATOM 990 N N . LYS A 1 126 ? -3.785 16.537 32.981 1.00 84.81 126 LYS A N 1
ATOM 991 C CA . LYS A 1 126 ? -3.231 17.370 31.887 1.00 84.81 126 LYS A CA 1
ATOM 992 C C . LYS A 1 126 ? -3.471 16.837 30.458 1.00 84.81 126 LYS A C 1
ATOM 994 O O . LYS A 1 126 ? -2.652 17.070 29.570 1.00 84.81 126 LYS A O 1
ATOM 999 N N . GLN A 1 127 ? -4.630 16.224 30.194 1.00 85.75 127 GLN A N 1
ATOM 1000 C CA . GLN A 1 127 ? -5.046 15.749 28.857 1.00 85.75 127 GLN A CA 1
ATOM 1001 C C . GLN A 1 127 ? -4.840 16.755 27.700 1.00 85.75 127 GLN A C 1
ATOM 1003 O O . GLN A 1 127 ? -4.574 16.349 26.571 1.00 85.75 127 GLN A O 1
ATOM 1008 N N . ALA A 1 128 ? -4.904 18.065 27.975 1.00 84.81 128 ALA A N 1
ATOM 1009 C CA . ALA A 1 128 ? -4.694 19.124 26.985 1.00 84.81 128 ALA A CA 1
ATOM 1010 C C . ALA A 1 128 ? -3.302 19.085 26.323 1.00 84.81 128 ALA A C 1
ATOM 1012 O O . ALA A 1 128 ? -3.168 19.492 25.174 1.00 84.81 128 ALA A O 1
ATOM 1013 N N . PHE A 1 129 ? -2.282 18.561 27.012 1.00 88.31 129 PHE A N 1
ATOM 1014 C CA . PHE A 1 129 ? -0.924 18.427 26.468 1.00 88.31 129 PHE A CA 1
ATOM 1015 C C . PHE A 1 129 ? -0.698 17.106 25.724 1.00 88.31 129 PHE A C 1
ATOM 1017 O O . PHE A 1 129 ? 0.212 17.007 24.903 1.00 88.31 129 PHE A O 1
ATOM 1024 N N . VAL A 1 130 ? -1.529 16.093 25.979 1.00 88.25 130 VAL A N 1
ATOM 1025 C CA . VAL A 1 130 ? -1.366 14.752 25.400 1.00 88.25 130 VAL A CA 1
ATOM 1026 C C . VAL A 1 130 ? -1.756 14.741 23.921 1.00 88.25 130 VAL A C 1
ATOM 1028 O O . VAL A 1 130 ? -1.052 14.153 23.104 1.00 88.25 130 VAL A O 1
ATOM 1031 N N . TRP A 1 131 ? -2.830 15.440 23.547 1.00 87.56 131 TRP A N 1
ATOM 1032 C CA . TRP A 1 131 ? -3.297 15.493 22.157 1.00 87.56 131 TRP A CA 1
ATOM 1033 C C . TRP A 1 131 ? -2.299 16.133 21.180 1.00 87.56 131 TRP A C 1
ATOM 1035 O O . TRP A 1 131 ? -2.025 15.509 20.153 1.00 87.56 131 TRP A O 1
ATOM 1045 N N . PRO A 1 132 ? -1.691 17.301 21.480 1.00 91.81 132 PRO A N 1
ATOM 1046 C CA . PRO A 1 132 ? -0.622 17.854 20.649 1.00 91.81 132 PRO A CA 1
ATOM 1047 C C . PRO A 1 132 ? 0.572 16.906 20.492 1.00 91.81 132 PRO A C 1
ATOM 1049 O O . PRO A 1 132 ? 1.124 16.797 19.400 1.00 91.81 132 PRO A O 1
ATOM 1052 N N . LEU A 1 133 ? 0.948 16.182 21.553 1.00 90.88 133 LEU A N 1
ATOM 1053 C CA . LEU A 1 133 ? 2.059 15.228 21.512 1.00 90.88 133 LEU A CA 1
ATOM 1054 C C . LEU A 1 133 ? 1.750 14.023 20.611 1.00 90.88 133 LEU A C 1
ATOM 1056 O O . LEU A 1 133 ? 2.598 13.606 19.819 1.00 90.88 133 LEU A O 1
ATOM 1060 N N . ILE A 1 134 ? 0.529 13.486 20.695 1.00 89.38 134 ILE A N 1
ATOM 1061 C CA . ILE A 1 134 ? 0.059 12.412 19.810 1.00 89.38 134 ILE A CA 1
ATOM 1062 C C . ILE A 1 134 ? 0.055 12.899 18.357 1.00 89.38 134 ILE A C 1
ATOM 1064 O O . ILE A 1 134 ? 0.601 12.219 17.491 1.00 89.38 134 ILE A O 1
ATOM 1068 N N . ALA A 1 135 ? -0.497 14.087 18.092 1.00 90.50 135 ALA A N 1
ATOM 1069 C CA . ALA A 1 135 ? -0.537 14.663 16.750 1.00 90.50 135 ALA A CA 1
ATOM 1070 C C . ALA A 1 135 ? 0.873 14.854 16.167 1.00 90.50 135 ALA A C 1
ATOM 1072 O O . ALA A 1 135 ? 1.129 14.445 15.035 1.00 90.50 135 ALA A O 1
ATOM 1073 N N . LEU A 1 136 ? 1.809 15.395 16.955 1.00 93.31 136 LEU A N 1
ATOM 1074 C CA . LEU A 1 136 ? 3.209 15.543 16.556 1.00 93.31 136 LEU A CA 1
ATOM 1075 C C . LEU A 1 136 ? 3.854 14.193 16.222 1.00 93.31 136 LEU A C 1
ATOM 1077 O O . LEU A 1 136 ? 4.523 14.060 15.199 1.00 93.31 136 LEU A O 1
ATOM 1081 N N . THR A 1 137 ? 3.608 13.178 17.049 1.00 89.00 137 THR A N 1
ATOM 1082 C CA . THR A 1 137 ? 4.138 11.825 16.838 1.00 89.00 137 THR A CA 1
ATOM 1083 C C . THR A 1 137 ? 3.601 11.211 15.543 1.00 89.00 137 THR A C 1
ATOM 1085 O O . THR A 1 137 ? 4.372 10.667 14.754 1.00 89.00 137 THR A O 1
ATOM 1088 N N . ILE A 1 138 ? 2.296 11.350 15.279 1.00 87.50 138 ILE A N 1
ATOM 1089 C CA . ILE A 1 138 ? 1.667 10.872 14.040 1.00 87.50 138 ILE A CA 1
ATOM 1090 C C . ILE A 1 138 ? 2.260 11.586 12.824 1.00 87.50 138 ILE A C 1
ATOM 1092 O O . ILE A 1 138 ? 2.575 10.919 11.844 1.00 87.50 138 ILE A O 1
ATOM 1096 N N . MET A 1 139 ? 2.469 12.906 12.884 1.00 90.31 139 MET A N 1
ATOM 1097 C CA . MET A 1 139 ? 3.080 13.660 11.782 1.00 90.31 139 MET A CA 1
ATOM 1098 C C . MET A 1 139 ? 4.494 13.164 11.459 1.00 90.31 139 MET A C 1
ATOM 1100 O O . MET A 1 139 ? 4.800 12.928 10.291 1.00 90.31 139 MET A O 1
ATOM 1104 N N . ILE A 1 140 ? 5.332 12.944 12.477 1.00 89.69 140 ILE A N 1
ATOM 1105 C CA . ILE A 1 140 ? 6.703 12.438 12.295 1.00 89.69 140 ILE A CA 1
ATOM 1106 C C . ILE A 1 140 ? 6.684 11.034 11.674 1.00 89.69 140 ILE A C 1
ATOM 1108 O O . ILE A 1 140 ? 7.410 10.765 10.716 1.00 89.69 140 ILE A O 1
ATOM 1112 N N . ILE A 1 141 ? 5.831 10.140 12.184 1.00 85.69 141 ILE A N 1
ATOM 1113 C CA . ILE A 1 141 ? 5.714 8.768 11.674 1.00 85.69 141 ILE A CA 1
ATOM 1114 C C . ILE A 1 141 ? 5.159 8.759 10.243 1.00 85.69 141 ILE A C 1
ATOM 1116 O O . ILE A 1 141 ? 5.663 8.023 9.394 1.00 85.69 141 ILE A O 1
ATOM 1120 N N . ALA A 1 142 ? 4.147 9.574 9.947 1.00 85.19 142 ALA A N 1
ATOM 1121 C CA . ALA A 1 142 ? 3.572 9.686 8.610 1.00 85.19 142 ALA A CA 1
ATOM 1122 C C . ALA A 1 142 ? 4.610 10.201 7.606 1.00 85.19 142 ALA A C 1
ATOM 1124 O O . ALA A 1 142 ? 4.792 9.603 6.546 1.00 85.19 142 ALA A O 1
ATOM 1125 N N . GLN A 1 143 ? 5.357 11.249 7.967 1.00 89.19 143 GLN A N 1
ATOM 1126 C CA . GLN A 1 143 ? 6.446 11.771 7.146 1.00 89.19 143 GLN A CA 1
ATOM 1127 C C . GLN A 1 143 ? 7.510 10.699 6.881 1.00 89.19 143 GLN A C 1
ATOM 1129 O O . GLN A 1 143 ? 7.913 10.505 5.733 1.00 89.19 143 GLN A O 1
ATOM 1134 N N . TYR A 1 144 ? 7.942 9.975 7.918 1.00 86.19 144 TYR A N 1
ATOM 1135 C CA . TYR A 1 144 ? 8.915 8.893 7.777 1.00 86.19 144 TYR A CA 1
ATOM 1136 C C . TYR A 1 144 ? 8.430 7.809 6.803 1.00 86.19 144 TYR A C 1
ATOM 1138 O O . TYR A 1 144 ? 9.194 7.391 5.931 1.00 86.19 144 TYR A O 1
ATOM 1146 N N . ASN A 1 145 ? 7.168 7.383 6.915 1.00 81.38 145 ASN A N 1
ATOM 1147 C CA . ASN A 1 145 ? 6.587 6.363 6.040 1.00 81.38 145 ASN A CA 1
ATOM 1148 C C . ASN A 1 145 ? 6.438 6.843 4.592 1.00 81.38 145 ASN A C 1
ATOM 1150 O O . ASN A 1 145 ? 6.741 6.086 3.678 1.00 81.38 145 ASN A O 1
ATOM 1154 N N . ILE A 1 146 ? 6.036 8.095 4.359 1.00 84.12 146 ILE A N 1
ATOM 1155 C CA . ILE A 1 146 ? 5.936 8.650 3.000 1.00 84.12 146 ILE A CA 1
ATOM 1156 C C . ILE A 1 146 ? 7.323 8.722 2.351 1.00 84.12 146 ILE A C 1
ATOM 1158 O O . ILE A 1 146 ? 7.504 8.300 1.208 1.00 84.12 146 ILE A O 1
ATOM 1162 N N . ILE A 1 147 ? 8.325 9.221 3.079 1.00 85.50 147 ILE A N 1
ATOM 1163 C CA . ILE A 1 147 ? 9.677 9.377 2.537 1.00 85.50 147 ILE A CA 1
ATOM 1164 C C . ILE A 1 147 ? 10.307 8.011 2.240 1.00 85.50 147 ILE A C 1
ATOM 1166 O O . ILE A 1 147 ? 10.767 7.783 1.122 1.00 85.50 147 ILE A O 1
ATOM 1170 N N . ASN A 1 148 ? 10.318 7.098 3.213 1.00 80.75 148 ASN A N 1
ATOM 1171 C CA . ASN A 1 148 ? 11.029 5.822 3.085 1.00 80.75 148 ASN A CA 1
ATOM 1172 C C . ASN A 1 148 ? 10.216 4.741 2.369 1.00 80.75 148 ASN A C 1
ATOM 1174 O O . ASN A 1 148 ? 10.798 3.867 1.735 1.00 80.75 148 ASN A O 1
ATOM 1178 N N . GLY A 1 149 ? 8.889 4.782 2.477 1.00 77.44 149 GLY A N 1
ATOM 1179 C CA . GLY A 1 149 ? 7.995 3.787 1.888 1.00 77.44 149 GLY A CA 1
ATOM 1180 C C . GLY A 1 149 ? 7.559 4.107 0.461 1.00 77.44 149 GLY A C 1
ATOM 1181 O O . GLY A 1 149 ? 7.184 3.185 -0.254 1.00 77.44 149 GLY A O 1
ATOM 1182 N N . PHE A 1 150 ? 7.620 5.376 0.038 1.00 80.56 150 PHE A N 1
ATOM 1183 C CA . PHE A 1 150 ? 7.142 5.795 -1.282 1.00 80.56 150 PHE A CA 1
ATOM 1184 C C . PHE A 1 150 ? 8.170 6.630 -2.056 1.00 80.56 150 PHE A C 1
ATOM 1186 O O . PHE A 1 150 ? 8.603 6.227 -3.132 1.00 80.56 150 PHE A O 1
ATOM 1193 N N . ILE A 1 151 ? 8.620 7.767 -1.509 1.00 85.62 151 ILE A N 1
ATOM 1194 C CA . ILE A 1 151 ? 9.463 8.722 -2.255 1.00 85.62 151 ILE A CA 1
ATOM 1195 C C . ILE A 1 151 ? 10.822 8.119 -2.629 1.00 85.62 151 ILE A C 1
ATOM 1197 O O . ILE A 1 151 ? 11.225 8.198 -3.790 1.00 85.62 151 ILE A O 1
ATOM 1201 N N . ILE A 1 152 ? 11.550 7.551 -1.661 1.00 85.88 152 ILE A N 1
ATOM 1202 C CA . ILE A 1 152 ? 12.883 6.983 -1.902 1.00 85.88 152 ILE A CA 1
ATOM 1203 C C . ILE A 1 152 ? 12.806 5.802 -2.887 1.00 85.88 152 ILE A C 1
ATOM 1205 O O . ILE A 1 152 ? 13.501 5.880 -3.902 1.00 85.88 152 ILE A O 1
ATOM 1209 N N . PRO A 1 153 ? 11.953 4.774 -2.680 1.00 84.62 153 PRO A N 1
ATOM 1210 C CA . PRO A 1 153 ? 11.810 3.674 -3.635 1.00 84.62 153 PRO A CA 1
ATOM 1211 C C . PRO A 1 153 ? 11.455 4.150 -5.047 1.00 84.62 153 PRO A C 1
ATOM 1213 O O . PRO A 1 153 ? 12.166 3.820 -5.993 1.00 84.62 153 PRO A O 1
ATOM 1216 N N . GLN A 1 154 ? 10.441 5.014 -5.189 1.00 86.75 154 GLN A N 1
ATOM 1217 C CA . GLN A 1 154 ? 9.999 5.502 -6.498 1.00 86.75 154 GLN A CA 1
ATOM 1218 C C . GLN A 1 154 ? 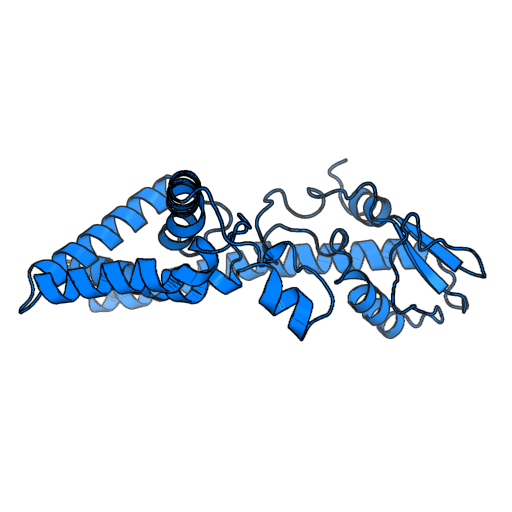11.096 6.303 -7.214 1.00 86.75 154 GLN A C 1
ATOM 1220 O O . GLN A 1 154 ? 11.290 6.178 -8.426 1.00 86.75 154 GLN A O 1
ATOM 1225 N N . ARG A 1 155 ? 11.851 7.124 -6.472 1.00 88.94 155 ARG A N 1
ATOM 1226 C CA . ARG A 1 155 ? 12.992 7.861 -7.025 1.00 88.94 155 ARG A CA 1
ATOM 1227 C C . ARG A 1 155 ? 14.088 6.908 -7.495 1.00 88.94 155 ARG A C 1
ATOM 1229 O O . ARG A 1 155 ? 14.620 7.110 -8.587 1.00 88.94 155 ARG A O 1
ATOM 1236 N N . SER A 1 156 ? 14.422 5.893 -6.699 1.00 88.50 156 SER A N 1
ATOM 1237 C CA . SER A 1 156 ? 15.414 4.879 -7.063 1.00 88.50 156 SER A CA 1
ATOM 1238 C C . SER A 1 156 ? 14.997 4.103 -8.313 1.00 88.50 156 SER A C 1
ATOM 1240 O O . SER A 1 156 ? 15.822 3.923 -9.205 1.00 88.50 156 SER A O 1
ATOM 1242 N N . GLU A 1 157 ? 13.718 3.742 -8.441 1.00 89.31 157 GLU A N 1
ATOM 1243 C CA . GLU A 1 157 ? 13.171 3.083 -9.632 1.00 89.31 157 GLU A CA 1
ATOM 1244 C C . GLU A 1 157 ? 13.325 3.929 -10.904 1.00 89.31 157 GLU A C 1
ATOM 1246 O O . GLU A 1 157 ? 13.844 3.452 -11.917 1.00 89.31 157 GLU A O 1
ATOM 1251 N N . ILE A 1 158 ? 12.924 5.205 -10.857 1.00 91.12 158 ILE A N 1
ATOM 1252 C CA . ILE A 1 158 ? 13.048 6.118 -12.005 1.00 91.12 158 ILE A CA 1
ATOM 1253 C C . ILE A 1 158 ? 14.520 6.312 -12.379 1.00 91.12 158 ILE A C 1
ATOM 1255 O O . ILE A 1 158 ? 14.868 6.277 -13.559 1.00 91.12 158 ILE A O 1
ATOM 1259 N N . GLN A 1 159 ? 15.399 6.503 -11.392 1.00 91.75 159 GLN A N 1
ATOM 1260 C CA . GLN A 1 159 ? 16.830 6.688 -11.634 1.00 91.75 159 GLN A CA 1
ATOM 1261 C C . GLN A 1 159 ? 17.475 5.441 -12.246 1.00 91.75 159 GLN A C 1
ATOM 1263 O O . GLN A 1 159 ? 18.246 5.567 -13.198 1.00 91.75 159 GLN A O 1
ATOM 1268 N N . ALA A 1 160 ? 17.126 4.255 -11.749 1.00 91.75 160 ALA A N 1
ATOM 1269 C CA . ALA A 1 160 ? 17.599 2.978 -12.263 1.00 91.75 160 ALA A CA 1
ATOM 1270 C C . ALA A 1 160 ? 17.192 2.766 -13.725 1.00 91.75 160 ALA A C 1
ATOM 1272 O O . ALA A 1 160 ? 18.035 2.484 -14.579 1.00 91.75 160 ALA A O 1
ATOM 1273 N N . LEU A 1 161 ? 15.910 2.980 -14.033 1.00 93.25 161 LEU A N 1
ATOM 1274 C CA . LEU A 1 161 ? 15.403 2.883 -15.398 1.00 93.25 161 LEU A CA 1
ATOM 1275 C C . LEU A 1 161 ? 16.065 3.917 -16.314 1.00 93.25 161 LEU A C 1
ATOM 1277 O O . LEU A 1 161 ? 16.487 3.594 -17.423 1.00 93.25 161 LEU A O 1
ATOM 1281 N N . ALA A 1 162 ? 16.208 5.156 -15.843 1.00 93.62 162 ALA A N 1
ATOM 1282 C CA . ALA A 1 162 ? 16.828 6.222 -16.613 1.00 93.62 162 ALA A CA 1
ATOM 1283 C C . ALA A 1 162 ? 18.310 5.957 -16.891 1.00 93.62 162 ALA A C 1
ATOM 1285 O O . ALA A 1 162 ? 18.802 6.374 -17.941 1.00 93.62 162 ALA A O 1
ATOM 1286 N N . ALA A 1 163 ? 19.034 5.323 -15.966 1.00 92.06 163 ALA A N 1
ATOM 1287 C CA . ALA A 1 163 ? 20.416 4.904 -16.168 1.00 92.06 163 ALA A CA 1
ATOM 1288 C C . ALA A 1 163 ? 20.494 3.801 -17.228 1.00 92.06 163 ALA A C 1
ATOM 1290 O O . ALA A 1 163 ? 21.257 3.927 -18.181 1.00 92.06 163 ALA A O 1
ATOM 1291 N N . GLU A 1 164 ? 19.640 2.782 -17.129 1.00 92.75 164 GLU A N 1
ATOM 1292 C CA . GLU A 1 164 ? 19.637 1.665 -18.074 1.00 92.75 164 GLU A CA 1
ATOM 1293 C C . GLU A 1 164 ? 19.259 2.103 -19.498 1.00 92.75 164 GLU A C 1
ATOM 1295 O O . GLU A 1 164 ? 19.926 1.715 -20.457 1.00 92.75 164 GLU A O 1
ATOM 1300 N N . ILE A 1 165 ? 18.268 2.993 -19.639 1.00 93.69 165 ILE A N 1
ATOM 1301 C CA . ILE A 1 165 ? 17.921 3.615 -20.926 1.00 93.69 165 ILE A CA 1
ATOM 1302 C C . ILE A 1 165 ? 19.100 4.430 -21.463 1.00 93.69 165 ILE A C 1
ATOM 1304 O O . ILE A 1 165 ? 19.440 4.299 -22.631 1.00 93.69 165 ILE A O 1
ATOM 1308 N N . THR A 1 166 ? 19.761 5.238 -20.629 1.00 92.69 166 THR A N 1
ATOM 1309 C CA . THR A 1 166 ? 20.898 6.062 -21.086 1.00 92.69 166 THR A CA 1
ATOM 1310 C C . THR A 1 166 ? 22.082 5.207 -21.535 1.00 92.69 166 THR A C 1
ATOM 1312 O O . THR A 1 166 ? 22.775 5.576 -22.477 1.00 92.69 166 THR A O 1
ATOM 1315 N N . ASN A 1 167 ? 22.302 4.065 -20.884 1.00 91.75 167 ASN A N 1
ATOM 1316 C CA . ASN A 1 167 ? 23.409 3.168 -21.202 1.00 91.75 167 ASN A CA 1
ATOM 1317 C C . ASN A 1 167 ? 23.174 2.368 -22.490 1.00 91.75 167 ASN A C 1
ATOM 1319 O O . ASN A 1 167 ? 24.132 2.078 -23.202 1.00 91.75 167 ASN A O 1
ATOM 1323 N N . LYS A 1 168 ? 21.925 1.977 -22.779 1.00 92.19 168 LYS A N 1
ATOM 1324 C CA . LYS A 1 168 ? 21.593 1.101 -23.918 1.00 92.19 168 LYS A CA 1
ATOM 1325 C C . LYS A 1 168 ? 21.042 1.842 -25.137 1.00 92.19 168 LYS A C 1
ATOM 1327 O O . LYS A 1 168 ? 21.192 1.345 -26.248 1.00 92.19 168 LYS A O 1
ATOM 1332 N N . ILE A 1 169 ? 20.402 2.996 -24.949 1.00 93.12 169 ILE A N 1
ATOM 1333 C CA . ILE A 1 169 ? 19.670 3.701 -26.005 1.00 93.12 169 ILE A CA 1
ATOM 1334 C C . ILE A 1 169 ? 20.410 4.989 -26.391 1.00 93.12 169 ILE A C 1
ATOM 1336 O O . ILE A 1 169 ? 20.560 5.885 -25.558 1.00 93.12 169 ILE A O 1
ATOM 1340 N N . PRO A 1 170 ? 20.837 5.144 -27.655 1.00 93.50 170 PRO A N 1
ATOM 1341 C CA . PRO A 1 170 ? 21.362 6.412 -28.155 1.00 93.50 170 PRO A CA 1
ATOM 1342 C C . PRO A 1 170 ? 20.304 7.526 -28.121 1.00 93.50 170 PRO A C 1
ATOM 1344 O O . PRO A 1 170 ? 19.137 7.295 -28.432 1.00 93.50 170 PRO A O 1
ATOM 1347 N N . LYS A 1 171 ? 20.695 8.773 -27.818 1.00 92.31 171 LYS A N 1
ATOM 1348 C CA . LYS A 1 171 ? 19.746 9.910 -27.770 1.00 92.31 171 LYS A CA 1
ATOM 1349 C C . LYS A 1 171 ? 18.997 10.152 -29.083 1.00 92.31 171 LYS A C 1
ATOM 1351 O O . LYS A 1 171 ? 17.824 10.514 -29.067 1.00 92.31 171 LYS A O 1
ATOM 1356 N N . ASN A 1 172 ? 19.674 9.938 -30.208 1.00 93.44 172 ASN A N 1
ATOM 1357 C CA . ASN A 1 172 ? 19.138 10.102 -31.558 1.00 93.44 172 ASN A CA 1
ATOM 1358 C C . ASN A 1 172 ? 18.343 8.885 -32.060 1.00 93.44 172 ASN A C 1
ATOM 1360 O O . ASN A 1 172 ? 17.859 8.918 -33.189 1.00 93.44 172 ASN A O 1
ATOM 1364 N N . TYR A 1 173 ? 18.209 7.824 -31.261 1.00 94.44 173 TYR A N 1
ATOM 1365 C CA . TYR A 1 173 ? 17.423 6.654 -31.629 1.00 94.44 173 TYR A CA 1
ATOM 1366 C C . TYR A 1 173 ? 15.943 7.029 -31.786 1.00 94.44 173 TYR A C 1
ATOM 1368 O O . TYR A 1 173 ? 15.376 7.648 -30.891 1.00 94.44 173 TYR A O 1
ATOM 1376 N N . THR A 1 174 ? 15.323 6.673 -32.915 1.00 93.12 174 THR A N 1
ATOM 1377 C CA . THR A 1 174 ? 13.925 7.036 -33.249 1.00 93.12 174 THR A CA 1
ATOM 1378 C C . THR A 1 174 ? 12.979 5.836 -33.351 1.00 93.12 174 THR A C 1
ATOM 1380 O O . THR A 1 174 ? 11.771 6.020 -33.554 1.00 93.12 174 THR A O 1
ATOM 1383 N N . GLY A 1 175 ? 13.514 4.624 -33.185 1.00 92.38 175 GLY A N 1
ATOM 1384 C CA . GLY A 1 175 ? 12.754 3.381 -33.153 1.00 92.38 175 GLY A CA 1
ATOM 1385 C C . GLY A 1 175 ? 11.985 3.182 -31.845 1.00 92.38 175 GLY A C 1
ATOM 1386 O O . GLY A 1 175 ? 11.882 4.081 -31.001 1.00 92.38 175 GLY A O 1
ATOM 1387 N N . LYS A 1 176 ? 11.384 2.002 -31.682 1.00 92.94 176 LYS A N 1
ATOM 1388 C CA . LYS A 1 176 ? 10.490 1.693 -30.557 1.00 92.94 176 LYS A CA 1
ATOM 1389 C C . LYS A 1 176 ? 11.268 1.201 -29.338 1.00 92.94 176 LYS A C 1
ATOM 1391 O O . LYS A 1 176 ? 12.101 0.309 -29.444 1.00 92.94 176 LYS A O 1
ATOM 1396 N N . LEU A 1 177 ? 10.946 1.721 -28.160 1.00 93.56 177 LEU A N 1
ATOM 1397 C CA . LEU A 1 177 ? 11.455 1.195 -26.895 1.00 93.56 177 LEU A CA 1
ATOM 1398 C C . LEU A 1 177 ? 10.433 0.232 -26.281 1.00 93.56 177 LEU A C 1
ATOM 1400 O O . LEU A 1 177 ? 9.272 0.597 -26.084 1.00 93.56 177 LEU A O 1
ATOM 1404 N N . MET A 1 178 ? 10.870 -0.989 -25.978 1.00 94.00 178 MET A N 1
ATOM 1405 C CA . MET A 1 178 ? 10.062 -2.027 -25.334 1.00 94.00 178 MET A CA 1
ATOM 1406 C C . MET A 1 178 ? 10.736 -2.539 -24.058 1.00 94.00 178 MET A C 1
ATOM 1408 O O . MET A 1 178 ? 11.947 -2.405 -23.876 1.00 94.00 178 MET A O 1
ATOM 1412 N N . PHE A 1 179 ? 9.945 -3.146 -23.178 1.00 93.44 179 PHE A N 1
ATOM 1413 C CA . PHE A 1 179 ? 10.373 -3.622 -21.870 1.00 93.44 179 PHE A CA 1
ATOM 1414 C C . PHE A 1 179 ? 10.101 -5.108 -21.697 1.00 93.44 179 PHE A C 1
ATOM 1416 O O . PHE A 1 179 ? 9.026 -5.604 -22.033 1.00 93.44 179 PHE A O 1
ATOM 1423 N N . ASP A 1 180 ? 11.079 -5.797 -21.130 1.00 91.00 180 ASP A N 1
ATOM 1424 C CA . ASP A 1 180 ? 10.980 -7.197 -20.742 1.00 91.00 180 ASP A CA 1
ATOM 1425 C C . ASP A 1 180 ? 10.801 -7.296 -19.218 1.00 91.00 180 ASP A C 1
ATOM 1427 O O . ASP A 1 180 ? 11.596 -6.744 -18.448 1.00 91.00 180 ASP A O 1
ATOM 1431 N N . LEU A 1 181 ? 9.722 -7.977 -18.821 1.00 88.38 181 LEU A N 1
ATOM 1432 C CA . LEU A 1 181 ? 9.251 -8.165 -17.448 1.00 88.38 181 LEU A CA 1
ATOM 1433 C C . LEU A 1 181 ? 9.341 -9.626 -16.977 1.00 88.38 181 LEU A C 1
ATOM 1435 O O . LEU A 1 181 ? 8.743 -9.954 -15.958 1.00 88.38 181 LEU A O 1
ATOM 1439 N N . THR A 1 182 ? 10.026 -10.530 -17.684 1.00 85.44 182 THR A N 1
ATOM 1440 C CA . THR A 1 182 ? 9.974 -11.967 -17.342 1.00 85.44 182 THR A CA 1
ATOM 1441 C C . THR A 1 182 ? 10.644 -12.337 -16.012 1.00 85.44 182 THR A C 1
ATOM 1443 O O . THR A 1 182 ? 10.329 -13.383 -15.457 1.00 85.44 182 THR A O 1
ATOM 1446 N N . ASP A 1 183 ? 11.571 -11.517 -15.503 1.00 84.94 183 ASP A N 1
ATOM 1447 C CA . ASP A 1 183 ? 12.368 -11.802 -14.291 1.00 84.94 183 ASP A CA 1
ATOM 1448 C C . ASP A 1 183 ? 12.529 -10.559 -13.383 1.00 84.94 183 ASP A C 1
ATOM 1450 O O . ASP A 1 183 ? 13.635 -10.048 -13.207 1.00 84.94 183 ASP A O 1
ATOM 1454 N N . PRO A 1 184 ? 11.442 -9.986 -12.842 1.00 81.50 184 PRO A N 1
ATOM 1455 C CA . PRO A 1 184 ? 11.510 -8.757 -12.060 1.00 81.50 184 PRO A CA 1
ATOM 1456 C C . PRO A 1 184 ? 12.210 -8.982 -10.711 1.00 81.50 184 PRO A C 1
ATOM 1458 O O . PRO A 1 184 ? 11.868 -9.874 -9.933 1.00 81.50 184 PRO A O 1
ATOM 1461 N N . ALA A 1 185 ? 13.172 -8.117 -10.385 1.00 83.06 185 ALA A N 1
ATOM 1462 C CA . ALA A 1 185 ? 13.894 -8.160 -9.116 1.00 83.06 185 ALA A CA 1
ATOM 1463 C C . ALA A 1 185 ? 13.100 -7.445 -8.005 1.00 83.06 185 ALA A C 1
ATOM 1465 O O . ALA A 1 185 ? 13.493 -6.375 -7.544 1.00 83.06 185 ALA A O 1
ATOM 1466 N N . TYR A 1 186 ? 11.990 -8.049 -7.563 1.00 75.75 186 TYR A N 1
ATOM 1467 C CA . TYR A 1 186 ? 11.028 -7.454 -6.618 1.00 75.75 186 TYR A CA 1
ATOM 1468 C C . TYR A 1 186 ? 11.654 -6.838 -5.357 1.00 75.75 186 TYR A C 1
ATOM 1470 O O . TYR A 1 186 ? 11.182 -5.816 -4.884 1.00 75.75 186 TYR A O 1
ATOM 1478 N N . ASN A 1 187 ? 12.744 -7.393 -4.824 1.00 76.62 187 ASN A N 1
ATOM 1479 C CA . ASN A 1 187 ? 13.359 -6.899 -3.584 1.00 76.62 187 ASN A CA 1
ATOM 1480 C C . ASN A 1 187 ? 14.494 -5.880 -3.789 1.00 76.62 187 ASN A C 1
ATOM 1482 O O . ASN A 1 187 ? 15.240 -5.613 -2.849 1.00 76.62 187 ASN A O 1
ATOM 1486 N N . ALA A 1 188 ? 14.660 -5.332 -4.997 1.00 77.56 188 ALA A N 1
ATOM 1487 C CA . ALA A 1 188 ? 15.753 -4.409 -5.300 1.00 77.56 188 ALA A CA 1
ATOM 1488 C C . ALA A 1 188 ? 15.669 -3.124 -4.451 1.00 77.56 188 ALA A C 1
ATOM 1490 O O . ALA A 1 188 ? 16.612 -2.784 -3.738 1.00 77.56 188 ALA A O 1
ATOM 1491 N N . PHE A 1 189 ? 14.525 -2.434 -4.468 1.00 77.19 189 PHE A N 1
ATOM 1492 C CA . PHE A 1 189 ? 14.383 -1.115 -3.827 1.00 77.19 189 PHE A CA 1
ATOM 1493 C C . PHE A 1 189 ? 13.683 -1.140 -2.471 1.00 77.19 189 PHE A C 1
ATOM 1495 O O . PHE A 1 189 ? 13.798 -0.196 -1.693 1.00 77.19 189 PHE A O 1
ATOM 1502 N N . THR A 1 190 ? 12.967 -2.220 -2.166 1.00 72.50 190 THR A N 1
ATOM 1503 C CA . THR A 1 190 ? 12.261 -2.396 -0.898 1.00 72.50 190 THR A CA 1
ATOM 1504 C C . THR A 1 190 ? 12.344 -3.848 -0.452 1.00 72.50 190 THR A C 1
ATOM 1506 O O . THR A 1 190 ? 12.118 -4.774 -1.226 1.00 72.50 190 THR A O 1
ATOM 1509 N N . LYS A 1 191 ? 12.644 -4.053 0.835 1.00 71.00 191 LYS A N 1
ATOM 1510 C CA . LYS A 1 191 ? 12.578 -5.378 1.475 1.00 71.00 191 LYS A CA 1
ATOM 1511 C C . LYS A 1 191 ? 11.145 -5.793 1.814 1.00 71.00 191 LYS A C 1
ATOM 1513 O O . LYS A 1 191 ? 10.912 -6.934 2.197 1.00 71.00 191 LYS A O 1
ATOM 1518 N N . THR A 1 192 ? 10.200 -4.861 1.726 1.00 70.25 192 THR A N 1
ATOM 1519 C CA . THR A 1 192 ? 8.801 -5.086 2.090 1.00 70.25 192 THR A CA 1
ATOM 1520 C C . THR A 1 192 ? 7.985 -5.157 0.821 1.00 70.25 192 THR A C 1
ATOM 1522 O O . THR A 1 192 ? 7.887 -4.148 0.133 1.00 70.25 192 THR A O 1
ATOM 1525 N N . GLN A 1 193 ? 7.405 -6.322 0.544 1.00 70.19 193 GLN A N 1
ATOM 1526 C CA . GLN A 1 193 ? 6.475 -6.534 -0.563 1.00 70.19 193 GLN A CA 1
ATOM 1527 C C . GLN A 1 193 ? 5.050 -6.570 -0.011 1.00 70.19 193 GLN A C 1
ATOM 1529 O O . GLN A 1 193 ? 4.748 -7.384 0.865 1.00 70.19 193 GLN A O 1
ATOM 1534 N N . ARG A 1 194 ? 4.184 -5.670 -0.484 1.00 73.81 194 ARG A N 1
ATOM 1535 C CA . ARG A 1 194 ? 2.759 -5.594 -0.120 1.00 73.81 194 ARG A CA 1
ATOM 1536 C C . ARG A 1 194 ? 1.922 -5.303 -1.374 1.00 73.81 194 ARG A C 1
ATOM 1538 O O . ARG A 1 194 ? 2.383 -5.527 -2.491 1.00 73.81 194 ARG A O 1
ATOM 1545 N N . TYR A 1 195 ? 0.664 -4.912 -1.181 1.00 69.31 195 TYR A N 1
ATOM 1546 C CA . TYR A 1 195 ? -0.285 -4.642 -2.259 1.00 69.31 195 TYR A CA 1
ATOM 1547 C C . TYR A 1 195 ? -0.127 -3.227 -2.825 1.00 69.31 195 TYR A C 1
ATOM 1549 O O . TYR A 1 195 ? 0.329 -2.311 -2.143 1.00 69.31 195 TYR A O 1
ATOM 1557 N N . ASP A 1 196 ? -0.602 -3.061 -4.058 1.00 71.50 196 ASP A N 1
ATOM 1558 C CA . ASP A 1 196 ? -0.692 -1.785 -4.772 1.00 71.50 196 ASP A CA 1
ATOM 1559 C C . ASP A 1 196 ? 0.629 -0.987 -4.754 1.00 71.50 196 ASP A C 1
ATOM 1561 O O . ASP A 1 196 ? 1.663 -1.532 -5.128 1.00 71.50 196 ASP A O 1
ATOM 1565 N N . GLU A 1 197 ? 0.609 0.295 -4.381 1.00 67.62 197 GLU A N 1
ATOM 1566 C CA . GLU A 1 197 ? 1.756 1.206 -4.491 1.00 67.62 197 GLU A CA 1
ATOM 1567 C C . GLU A 1 197 ? 2.774 1.070 -3.351 1.00 67.62 197 GLU A C 1
ATOM 1569 O O . GLU A 1 197 ? 3.859 1.650 -3.405 1.00 67.62 197 GLU A O 1
ATOM 1574 N N . PHE A 1 198 ? 2.438 0.325 -2.298 1.00 68.69 198 PHE A N 1
ATOM 1575 C CA . PHE A 1 198 ? 3.301 0.176 -1.136 1.00 68.69 198 PHE A CA 1
ATOM 1576 C C . PHE A 1 198 ? 3.989 -1.175 -1.188 1.00 68.69 198 PHE A C 1
ATOM 1578 O O . PHE A 1 198 ? 3.373 -2.221 -1.019 1.00 68.69 198 PHE A O 1
ATOM 1585 N N . GLY A 1 199 ? 5.298 -1.154 -1.410 1.00 65.69 199 GLY A N 1
ATOM 1586 C CA . GLY A 1 199 ? 6.117 -2.356 -1.400 1.00 65.69 199 GLY A CA 1
ATOM 1587 C C . GLY A 1 199 ? 6.125 -3.158 -2.701 1.00 65.69 199 GLY A C 1
ATOM 1588 O O . GLY A 1 199 ? 7.005 -3.994 -2.848 1.00 65.69 199 GLY A O 1
ATOM 1589 N N . ASN A 1 200 ? 5.219 -2.909 -3.649 1.00 74.38 200 ASN A N 1
ATOM 1590 C CA . ASN A 1 200 ? 5.335 -3.457 -5.001 1.00 74.38 200 ASN A CA 1
ATOM 1591 C C . ASN A 1 200 ? 6.156 -2.507 -5.886 1.00 74.38 200 ASN A C 1
ATOM 1593 O O . ASN A 1 200 ? 6.036 -1.290 -5.773 1.00 74.38 200 ASN A O 1
ATOM 1597 N N . ILE A 1 201 ? 6.983 -3.061 -6.769 1.00 81.88 201 ILE A N 1
ATOM 1598 C CA . ILE A 1 201 ? 7.872 -2.281 -7.639 1.00 81.88 201 ILE A CA 1
ATOM 1599 C C . ILE A 1 201 ? 7.120 -1.864 -8.909 1.00 81.88 201 ILE A C 1
ATOM 1601 O O . ILE A 1 201 ? 6.634 -2.714 -9.661 1.00 81.88 201 ILE A O 1
ATOM 1605 N N . SER A 1 202 ? 7.092 -0.563 -9.205 1.00 86.31 202 SER A N 1
ATOM 1606 C CA . SER A 1 202 ? 6.489 -0.018 -10.431 1.00 86.31 202 SER A CA 1
ATOM 1607 C C . SER A 1 202 ? 7.150 -0.569 -11.703 1.00 86.31 202 SER A C 1
ATOM 1609 O O . SER A 1 202 ? 6.465 -0.866 -12.678 1.00 86.31 202 SER A O 1
ATOM 1611 N N . LEU A 1 203 ? 8.467 -0.797 -11.696 1.00 87.62 203 LEU A N 1
ATOM 1612 C CA . LEU A 1 203 ? 9.209 -1.442 -12.792 1.00 87.62 203 LEU A CA 1
ATOM 1613 C C . LEU A 1 203 ? 8.841 -2.911 -13.050 1.00 87.62 203 LEU A C 1
ATOM 1615 O O . LEU A 1 203 ? 9.264 -3.458 -14.069 1.00 87.62 203 LEU A O 1
ATOM 1619 N N . ALA A 1 204 ? 8.084 -3.553 -12.158 1.00 85.19 204 ALA A N 1
ATOM 1620 C CA . ALA A 1 204 ? 7.517 -4.884 -12.370 1.00 85.19 204 ALA A CA 1
ATOM 1621 C C . ALA A 1 204 ? 6.058 -4.828 -12.865 1.00 85.19 204 ALA A C 1
ATOM 1623 O O . ALA A 1 204 ? 5.483 -5.857 -13.221 1.00 85.19 204 ALA A O 1
ATOM 1624 N N . ALA A 1 205 ? 5.451 -3.637 -12.901 1.00 86.44 205 ALA A N 1
ATOM 1625 C CA . ALA A 1 205 ? 4.067 -3.435 -13.298 1.00 86.44 205 ALA A CA 1
ATOM 1626 C C . ALA A 1 205 ? 3.963 -3.011 -14.780 1.00 86.44 205 ALA A C 1
ATOM 1628 O O . ALA A 1 205 ? 4.477 -1.955 -15.167 1.00 86.44 205 ALA A O 1
ATOM 1629 N N . PRO A 1 206 ? 3.236 -3.763 -15.630 1.00 86.25 206 PRO A N 1
ATOM 1630 C CA . PRO A 1 206 ? 3.170 -3.488 -17.067 1.00 86.25 206 PRO A CA 1
ATOM 1631 C C . PRO A 1 206 ? 2.521 -2.137 -17.403 1.00 86.25 206 PRO A C 1
ATOM 1633 O O . PRO A 1 206 ? 2.846 -1.530 -18.421 1.00 86.25 206 PRO A O 1
ATOM 1636 N N . TRP A 1 207 ? 1.629 -1.637 -16.542 1.00 85.12 207 TRP A N 1
ATOM 1637 C CA . TRP A 1 207 ? 0.938 -0.361 -16.744 1.00 85.12 207 TRP A CA 1
ATOM 1638 C C . TRP A 1 207 ? 1.774 0.872 -16.363 1.00 85.12 207 TRP A C 1
ATOM 1640 O O . TRP A 1 207 ? 1.476 1.963 -16.843 1.00 85.12 207 TRP A O 1
ATOM 1650 N N . ALA A 1 208 ? 2.810 0.734 -15.527 1.00 89.00 208 ALA A N 1
ATOM 1651 C CA . ALA A 1 208 ? 3.589 1.874 -15.029 1.00 89.00 208 ALA A CA 1
ATOM 1652 C C . ALA A 1 208 ? 4.733 2.281 -15.978 1.00 89.00 208 ALA A C 1
ATOM 1654 O O . ALA A 1 208 ? 5.036 3.466 -16.134 1.00 89.00 208 ALA A O 1
ATOM 1655 N N . LEU A 1 209 ? 5.335 1.306 -16.668 1.00 90.94 209 LEU A N 1
ATOM 1656 C CA . LEU A 1 209 ? 6.556 1.494 -17.462 1.00 90.94 209 LEU A CA 1
ATOM 1657 C C . LEU A 1 209 ? 6.435 2.528 -18.579 1.00 90.94 209 LEU A C 1
ATOM 1659 O O . LEU A 1 209 ? 7.359 3.313 -18.780 1.00 90.94 209 LEU A O 1
ATOM 1663 N N . LYS A 1 210 ? 5.302 2.563 -19.292 1.00 92.75 210 LYS A N 1
ATOM 1664 C CA . LYS A 1 210 ? 5.092 3.538 -20.372 1.00 92.75 210 LYS A CA 1
ATOM 1665 C C . LYS A 1 210 ? 5.179 4.973 -19.849 1.00 92.75 210 LYS A C 1
ATOM 1667 O O . LYS A 1 210 ? 5.863 5.789 -20.455 1.00 92.75 210 LYS A O 1
ATOM 1672 N N . GLY A 1 211 ? 4.515 5.263 -18.728 1.00 92.25 211 GLY A N 1
ATOM 1673 C CA . GLY A 1 211 ? 4.530 6.595 -18.118 1.00 92.25 211 GLY A CA 1
ATOM 1674 C C . GLY A 1 211 ? 5.922 6.984 -17.620 1.00 92.25 211 GLY A C 1
ATOM 1675 O O . GLY A 1 211 ? 6.391 8.081 -17.902 1.00 92.25 211 GLY A O 1
ATOM 1676 N N . MET A 1 212 ? 6.623 6.060 -16.958 1.00 93.38 212 MET A N 1
ATOM 1677 C CA . MET A 1 212 ? 7.992 6.302 -16.485 1.00 93.38 212 MET A CA 1
ATOM 1678 C C . MET A 1 212 ? 8.973 6.545 -17.640 1.00 93.38 212 MET A C 1
ATOM 1680 O O . MET A 1 212 ? 9.800 7.453 -17.574 1.00 93.38 212 MET A O 1
ATOM 1684 N N . ALA A 1 213 ? 8.888 5.748 -18.707 1.00 94.38 213 ALA A N 1
ATOM 1685 C CA . ALA A 1 213 ? 9.745 5.888 -19.879 1.00 94.38 213 ALA A CA 1
ATOM 1686 C C . ALA A 1 213 ? 9.482 7.195 -20.637 1.00 94.38 213 ALA A C 1
ATOM 1688 O O . ALA A 1 213 ? 10.426 7.813 -21.123 1.00 94.38 213 ALA A O 1
ATOM 1689 N N . GLU A 1 214 ? 8.222 7.625 -20.712 1.00 95.19 214 GLU A N 1
ATOM 1690 C CA . GLU A 1 214 ? 7.833 8.896 -21.324 1.00 95.19 214 GLU A CA 1
ATOM 1691 C C . GLU A 1 214 ? 8.403 10.090 -20.551 1.00 95.19 214 GLU A C 1
ATOM 1693 O O . GLU A 1 214 ? 9.001 10.985 -21.144 1.00 95.19 214 GLU A O 1
ATOM 1698 N N . GLU A 1 215 ? 8.318 10.060 -19.222 1.00 94.38 215 GLU A N 1
ATOM 1699 C CA . GLU A 1 215 ? 8.904 11.096 -18.370 1.00 94.38 215 GLU A CA 1
ATOM 1700 C C . GLU A 1 215 ? 10.430 11.172 -18.548 1.00 94.38 215 GLU A C 1
ATOM 1702 O O . GLU A 1 215 ? 11.004 12.247 -18.715 1.00 94.38 215 GLU A O 1
ATOM 1707 N N . ILE A 1 216 ? 11.110 10.021 -18.616 1.00 95.12 216 ILE A N 1
ATOM 1708 C CA . ILE A 1 216 ? 12.556 9.958 -18.890 1.00 95.12 216 ILE A CA 1
ATOM 1709 C C . ILE A 1 216 ? 12.880 10.498 -20.287 1.00 95.12 216 ILE A C 1
ATOM 1711 O O . ILE A 1 216 ? 13.879 11.206 -20.451 1.00 95.12 216 ILE A O 1
ATOM 1715 N N . ARG A 1 217 ? 12.053 10.175 -21.288 1.00 95.69 217 ARG A N 1
ATOM 1716 C CA . ARG A 1 217 ? 12.202 10.654 -22.666 1.00 95.69 217 ARG A CA 1
ATOM 1717 C C . ARG A 1 217 ? 12.202 12.178 -22.711 1.00 95.69 217 ARG A C 1
ATOM 1719 O O . ARG A 1 217 ? 13.118 12.758 -23.295 1.00 95.69 217 ARG A O 1
ATOM 1726 N N . ILE A 1 218 ? 11.225 12.795 -22.044 1.00 94.44 218 ILE A N 1
ATOM 1727 C CA . ILE A 1 218 ? 11.062 14.248 -21.948 1.00 94.44 218 ILE A CA 1
ATOM 1728 C C . ILE A 1 218 ? 12.221 14.864 -21.155 1.00 94.44 218 ILE A C 1
ATOM 1730 O O . ILE A 1 218 ? 12.924 15.727 -21.677 1.00 94.44 218 ILE A O 1
ATOM 1734 N N . MET A 1 219 ? 12.484 14.388 -19.932 1.00 94.06 219 MET A N 1
ATOM 1735 C CA . MET A 1 219 ? 13.499 14.975 -19.046 1.00 94.06 219 MET A CA 1
ATOM 1736 C C . MET A 1 219 ? 14.925 14.901 -19.605 1.00 94.06 219 MET A C 1
ATOM 1738 O O . MET A 1 219 ? 15.733 15.794 -19.355 1.00 94.06 219 MET A O 1
ATOM 1742 N N . LYS A 1 220 ? 15.275 13.825 -20.324 1.00 93.81 220 LYS A N 1
ATOM 1743 C CA . LYS A 1 220 ? 16.645 13.601 -20.828 1.00 93.81 220 LYS A CA 1
ATOM 1744 C C . LYS A 1 220 ? 16.830 13.903 -22.321 1.00 93.81 220 LYS A C 1
ATOM 1746 O O . LYS A 1 220 ? 17.974 13.862 -22.799 1.00 93.81 220 LYS A O 1
ATOM 1751 N N . GLY A 1 221 ? 15.750 14.229 -23.033 1.00 92.94 221 GLY A N 1
ATOM 1752 C CA . GLY A 1 221 ? 15.759 14.581 -24.455 1.00 92.94 221 GLY A CA 1
ATOM 1753 C C . GLY A 1 221 ? 16.088 13.398 -25.367 1.00 92.94 221 GLY A C 1
ATOM 1754 O O . GLY A 1 221 ? 17.021 13.484 -26.165 1.00 92.94 221 GLY A O 1
ATOM 1755 N N . PHE A 1 222 ? 15.379 12.278 -25.209 1.00 96.06 222 PHE A N 1
ATOM 1756 C CA . PHE A 1 222 ? 15.486 11.126 -26.112 1.00 96.06 222 PHE A CA 1
ATOM 1757 C C . PHE A 1 222 ? 14.438 11.180 -27.229 1.00 96.06 222 PHE A C 1
ATOM 1759 O O . PHE A 1 222 ? 13.328 11.666 -27.024 1.00 96.06 222 PHE A O 1
ATOM 1766 N N . ASN A 1 223 ? 14.759 10.586 -28.382 1.00 94.69 223 ASN A N 1
ATOM 1767 C CA . ASN A 1 223 ? 13.874 10.571 -29.553 1.00 94.69 223 ASN A CA 1
ATOM 1768 C C . ASN A 1 223 ? 13.123 9.244 -29.777 1.00 94.69 223 ASN A C 1
ATOM 1770 O O . ASN A 1 223 ? 12.378 9.129 -30.756 1.00 94.69 223 ASN A O 1
ATOM 1774 N N . PHE A 1 224 ? 13.295 8.248 -28.898 1.00 94.94 224 PHE A N 1
ATOM 1775 C CA . PHE A 1 224 ? 12.658 6.937 -29.060 1.00 94.94 224 PHE A CA 1
ATOM 1776 C C . PHE A 1 224 ? 11.130 7.043 -28.978 1.00 94.94 224 PHE A C 1
ATOM 1778 O O . PHE A 1 224 ? 10.575 7.972 -28.387 1.00 94.94 224 PHE A O 1
ATOM 1785 N N . LYS A 1 225 ? 10.428 6.068 -29.555 1.00 92.94 225 LYS A N 1
ATOM 1786 C CA . LYS A 1 225 ? 8.961 6.007 -29.563 1.00 92.94 225 LYS A CA 1
ATOM 1787 C C . LYS A 1 225 ? 8.453 4.936 -28.604 1.00 92.94 225 LYS A C 1
ATOM 1789 O O . LYS A 1 225 ? 9.060 3.878 -28.465 1.00 92.94 225 LYS A O 1
ATOM 1794 N N . LEU A 1 226 ? 7.303 5.188 -27.986 1.00 92.06 226 LEU A N 1
ATOM 1795 C CA . LEU A 1 226 ? 6.607 4.229 -27.126 1.00 92.06 226 LEU A CA 1
ATOM 1796 C C . LEU A 1 226 ? 5.301 3.798 -27.795 1.00 92.06 226 LEU A C 1
ATOM 1798 O O . LEU A 1 226 ? 4.469 4.630 -28.155 1.00 92.06 226 LEU A O 1
ATOM 1802 N N . SER A 1 227 ? 5.118 2.492 -27.970 1.00 87.12 227 SER A N 1
ATOM 1803 C CA . SER A 1 227 ? 3.874 1.901 -28.472 1.00 87.12 227 SER A CA 1
ATOM 1804 C C . SER A 1 227 ? 2.745 1.959 -27.430 1.00 87.12 227 SER A C 1
ATOM 1806 O O . SER A 1 227 ? 2.918 2.378 -26.282 1.00 87.12 227 SER A O 1
ATOM 1808 N N . ASN A 1 228 ? 1.540 1.533 -27.821 1.00 83.56 228 ASN A N 1
ATOM 1809 C CA . ASN A 1 228 ? 0.443 1.339 -26.867 1.00 83.56 228 ASN A CA 1
ATOM 1810 C C . ASN A 1 228 ? 0.737 0.191 -25.897 1.00 83.56 228 ASN A C 1
ATOM 1812 O O . ASN A 1 228 ? 0.584 0.378 -24.694 1.00 83.56 228 ASN A O 1
ATOM 1816 N N . ASN A 1 229 ? 1.231 -0.941 -26.407 1.00 86.19 229 ASN A N 1
ATOM 1817 C CA . ASN A 1 229 ? 1.775 -2.017 -25.588 1.00 86.19 229 ASN A CA 1
ATOM 1818 C C . ASN A 1 229 ? 3.306 -2.007 -25.663 1.00 86.19 229 ASN A C 1
ATOM 1820 O O . ASN A 1 229 ? 3.885 -2.355 -26.696 1.00 86.19 229 ASN A O 1
ATOM 1824 N N . VAL A 1 230 ? 3.941 -1.573 -24.575 1.00 88.62 230 VAL A N 1
ATOM 1825 C CA . VAL A 1 230 ? 5.403 -1.466 -24.450 1.00 88.62 230 VAL A CA 1
ATOM 1826 C C . VAL A 1 230 ? 6.040 -2.731 -23.871 1.00 88.62 230 VAL A C 1
ATOM 1828 O O . VAL A 1 230 ? 7.257 -2.785 -23.758 1.00 88.62 230 VAL A O 1
ATOM 1831 N N . ILE A 1 231 ? 5.248 -3.738 -23.495 1.00 91.19 231 ILE A N 1
ATOM 1832 C CA . ILE A 1 231 ? 5.723 -4.944 -22.809 1.00 91.19 231 ILE A CA 1
ATOM 1833 C C . ILE A 1 231 ? 5.907 -6.078 -23.807 1.00 91.19 231 ILE A C 1
ATOM 1835 O O . ILE A 1 231 ? 5.021 -6.335 -24.626 1.00 91.19 231 ILE A O 1
ATOM 1839 N N . ILE A 1 232 ? 7.040 -6.770 -23.718 1.00 88.81 232 ILE A N 1
ATOM 1840 C CA . ILE A 1 232 ? 7.283 -7.983 -24.492 1.00 88.81 232 ILE A CA 1
ATOM 1841 C C . ILE A 1 232 ? 6.449 -9.129 -23.928 1.00 88.81 232 ILE A C 1
ATOM 1843 O O . ILE A 1 232 ? 6.463 -9.406 -22.731 1.00 88.81 232 ILE A O 1
ATOM 1847 N N . SER A 1 233 ? 5.738 -9.810 -24.816 1.00 84.50 233 SER A N 1
ATOM 1848 C CA . SER A 1 233 ? 4.988 -11.027 -24.523 1.00 84.50 233 SER A CA 1
ATOM 1849 C C . SER A 1 233 ? 5.121 -12.011 -25.685 1.00 84.50 233 SER A C 1
ATOM 1851 O O . SER A 1 233 ? 5.702 -11.696 -26.726 1.00 84.50 233 SER A O 1
ATOM 1853 N N . GLU A 1 234 ? 4.549 -13.208 -25.545 1.00 77.69 234 GLU A N 1
ATOM 1854 C CA . GLU A 1 234 ? 4.526 -14.197 -26.630 1.00 77.69 234 GLU A CA 1
ATOM 1855 C C . GLU A 1 234 ? 3.910 -13.640 -27.922 1.00 77.69 234 GLU A C 1
ATOM 1857 O O . GLU A 1 234 ? 4.399 -13.947 -29.012 1.00 77.69 234 GLU A O 1
ATOM 1862 N N . THR A 1 235 ? 2.893 -12.782 -27.779 1.00 77.00 235 THR A N 1
ATOM 1863 C CA . THR A 1 235 ? 2.119 -12.153 -28.858 1.00 77.00 235 THR A CA 1
ATOM 1864 C C . THR A 1 235 ? 2.618 -10.761 -29.255 1.00 77.00 235 THR A C 1
ATOM 1866 O O . THR A 1 235 ? 2.280 -10.289 -30.338 1.00 77.00 235 THR A O 1
ATOM 1869 N N . ASN A 1 236 ? 3.424 -10.098 -28.418 1.00 81.12 236 ASN A N 1
ATOM 1870 C CA . ASN A 1 236 ? 3.968 -8.763 -28.671 1.00 81.12 236 ASN A CA 1
ATOM 1871 C C . ASN A 1 236 ? 5.497 -8.802 -28.608 1.00 81.12 236 ASN A C 1
ATOM 1873 O O . ASN A 1 236 ? 6.093 -8.660 -27.540 1.00 81.12 236 ASN A O 1
ATOM 1877 N N . ARG A 1 237 ? 6.133 -9.020 -29.760 1.00 81.31 237 ARG A N 1
ATOM 1878 C CA . ARG A 1 237 ? 7.592 -9.126 -29.879 1.00 81.31 237 ARG A CA 1
ATOM 1879 C C . ARG A 1 237 ? 8.189 -7.878 -30.517 1.00 81.31 237 ARG A C 1
ATOM 1881 O O . ARG A 1 237 ? 7.537 -7.164 -31.275 1.00 81.31 237 ARG A O 1
ATOM 1888 N N . CYS A 1 238 ? 9.464 -7.658 -30.231 1.00 81.50 238 CYS A N 1
ATOM 1889 C CA . CYS A 1 238 ? 10.279 -6.658 -30.900 1.00 81.50 238 CYS A CA 1
ATOM 1890 C C . CYS A 1 238 ? 10.698 -7.207 -32.280 1.00 81.50 238 CYS A C 1
ATOM 1892 O O . CYS A 1 238 ? 11.586 -8.052 -32.355 1.00 81.50 238 CYS A O 1
ATOM 1894 N N . ILE A 1 239 ? 9.983 -6.803 -33.340 1.00 77.31 239 ILE A N 1
ATOM 1895 C CA . ILE A 1 239 ? 10.149 -7.330 -34.712 1.00 77.31 239 ILE A CA 1
ATOM 1896 C C . ILE A 1 239 ? 10.794 -6.291 -35.654 1.00 77.31 239 ILE A C 1
ATOM 1898 O O . ILE A 1 239 ? 11.688 -6.660 -36.406 1.00 77.31 239 ILE A O 1
ATOM 1902 N N . ASP A 1 240 ? 10.423 -5.003 -35.556 1.00 75.56 240 ASP A N 1
ATOM 1903 C CA . ASP A 1 240 ? 10.922 -3.921 -36.430 1.00 75.56 240 ASP A CA 1
ATOM 1904 C C . ASP A 1 240 ? 11.453 -2.725 -35.625 1.00 75.56 240 ASP A C 1
ATOM 1906 O O . ASP A 1 240 ? 10.740 -2.230 -34.745 1.00 75.56 240 ASP A O 1
ATOM 1910 N N . ASP A 1 241 ? 12.668 -2.263 -35.968 1.00 86.12 241 ASP A N 1
ATOM 1911 C CA . ASP A 1 241 ? 13.430 -1.152 -35.356 1.00 86.12 241 ASP A CA 1
ATOM 1912 C C . ASP A 1 241 ? 13.020 -0.861 -33.908 1.00 86.12 241 ASP A C 1
ATOM 1914 O O . ASP A 1 241 ? 12.321 0.114 -33.598 1.00 86.12 241 ASP A O 1
ATOM 1918 N N . CYS A 1 242 ? 13.422 -1.770 -33.024 1.00 89.25 242 CYS A N 1
ATOM 1919 C CA . CYS A 1 242 ? 13.089 -1.710 -31.617 1.00 89.25 242 CYS A CA 1
ATOM 1920 C C . CYS A 1 242 ? 14.272 -2.111 -30.739 1.00 89.25 242 CYS A C 1
ATOM 1922 O O . CYS A 1 242 ? 15.086 -2.969 -31.080 1.00 89.25 242 CYS A O 1
ATOM 1924 N N . MET A 1 243 ? 14.344 -1.480 -29.574 1.00 91.62 243 MET A N 1
ATOM 1925 C CA . MET A 1 243 ? 15.303 -1.796 -28.527 1.00 91.62 243 MET A CA 1
ATOM 1926 C C . MET A 1 243 ? 14.564 -2.248 -27.276 1.00 91.62 243 MET A C 1
ATOM 1928 O O . MET A 1 243 ? 13.484 -1.752 -26.950 1.00 91.62 243 MET A O 1
ATOM 1932 N N . VAL A 1 244 ? 15.171 -3.197 -26.568 1.00 92.06 244 VAL A N 1
ATOM 1933 C CA . VAL A 1 244 ? 14.567 -3.850 -25.409 1.00 92.06 244 VAL A CA 1
ATOM 1934 C C . VAL A 1 244 ? 15.362 -3.531 -24.155 1.00 92.06 244 VAL A C 1
ATOM 1936 O O . VAL A 1 244 ? 16.573 -3.751 -24.095 1.00 92.06 244 VAL A O 1
ATOM 1939 N N . ILE A 1 245 ? 14.662 -3.069 -23.124 1.00 92.25 245 ILE A N 1
ATOM 1940 C CA . ILE A 1 245 ? 15.206 -2.902 -21.781 1.00 92.25 245 ILE A CA 1
ATOM 1941 C C . ILE A 1 245 ? 14.617 -3.979 -20.879 1.00 92.25 245 ILE A C 1
ATOM 1943 O O . ILE A 1 245 ? 13.411 -4.026 -20.644 1.00 92.25 245 ILE A O 1
ATOM 1947 N N . LYS A 1 246 ? 15.485 -4.829 -20.331 1.00 91.25 246 LYS A N 1
ATOM 1948 C CA . LYS A 1 246 ? 15.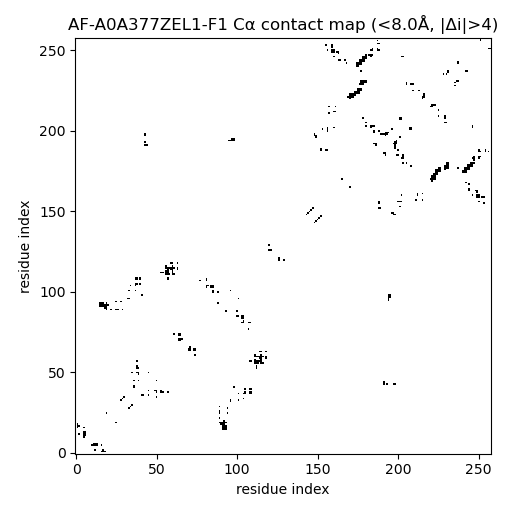118 -5.712 -19.225 1.00 91.25 246 LYS A CA 1
ATOM 1949 C C . LYS A 1 246 ? 15.038 -4.874 -17.961 1.00 91.25 246 LYS A C 1
ATOM 1951 O O . LYS A 1 246 ? 16.040 -4.291 -17.545 1.00 91.25 246 LYS A O 1
ATOM 1956 N N . THR A 1 247 ? 13.861 -4.787 -17.350 1.00 88.69 247 THR A N 1
ATOM 1957 C CA . THR A 1 247 ? 13.695 -3.959 -16.144 1.00 88.69 247 THR A CA 1
ATOM 1958 C C . THR A 1 247 ? 14.479 -4.525 -14.964 1.00 88.69 247 THR A C 1
ATOM 1960 O O . THR A 1 247 ? 14.943 -3.779 -14.106 1.00 88.69 247 THR A O 1
ATOM 1963 N N . SER A 1 248 ? 14.707 -5.836 -14.961 1.00 87.25 248 SER A N 1
ATOM 1964 C CA . SER A 1 248 ? 15.536 -6.542 -13.987 1.00 87.25 248 SER A CA 1
ATOM 1965 C C . SER A 1 248 ? 16.997 -6.104 -13.997 1.00 87.25 248 SER A C 1
ATOM 1967 O O . SER A 1 248 ? 17.578 -5.942 -12.925 1.00 87.25 248 SER A O 1
ATOM 1969 N N . ASP A 1 249 ? 17.567 -5.826 -15.173 1.00 87.38 249 ASP A N 1
ATOM 1970 C CA . ASP A 1 249 ? 18.924 -5.284 -15.298 1.00 87.38 249 ASP A CA 1
ATOM 1971 C C . ASP A 1 249 ? 19.009 -3.904 -14.635 1.00 87.38 249 ASP A C 1
ATOM 1973 O O . ASP A 1 249 ? 19.928 -3.645 -13.858 1.00 87.38 249 ASP A O 1
ATOM 1977 N N . ALA A 1 250 ? 18.020 -3.038 -14.891 1.00 86.19 250 ALA A N 1
ATOM 1978 C CA . ALA A 1 250 ? 17.941 -1.715 -14.274 1.00 86.19 250 ALA A CA 1
ATOM 1979 C C . ALA A 1 250 ? 17.858 -1.821 -12.740 1.00 86.19 250 ALA A C 1
ATOM 1981 O O . ALA A 1 250 ? 18.604 -1.160 -12.013 1.00 86.19 250 ALA A O 1
ATOM 1982 N N . MET A 1 251 ? 16.991 -2.706 -12.243 1.00 86.56 251 MET A N 1
ATOM 1983 C CA . MET A 1 251 ? 16.818 -2.964 -10.813 1.00 86.56 251 MET A CA 1
ATOM 1984 C C . MET A 1 251 ? 18.105 -3.477 -10.149 1.00 86.56 251 MET A C 1
ATOM 1986 O O . MET A 1 251 ? 18.549 -2.911 -9.152 1.00 86.56 251 MET A O 1
ATOM 1990 N N . ARG A 1 252 ? 18.740 -4.512 -10.711 1.00 85.69 252 ARG A N 1
ATOM 1991 C CA . ARG A 1 252 ? 19.934 -5.149 -10.129 1.00 85.69 252 ARG A CA 1
ATOM 1992 C C . ARG A 1 252 ? 21.162 -4.239 -10.171 1.00 85.69 252 ARG A C 1
ATOM 1994 O O . ARG A 1 252 ? 21.884 -4.153 -9.192 1.00 85.69 252 ARG A O 1
ATOM 2001 N N . ARG A 1 253 ? 21.383 -3.498 -11.263 1.00 81.50 253 ARG A N 1
ATOM 2002 C CA . ARG A 1 253 ? 22.554 -2.602 -11.391 1.00 81.50 253 ARG A CA 1
ATOM 2003 C C . ARG A 1 253 ? 22.518 -1.401 -10.454 1.00 81.50 253 ARG A C 1
ATOM 2005 O O . ARG A 1 253 ? 23.561 -0.857 -10.111 1.00 81.50 253 ARG A O 1
ATOM 2012 N N . SER A 1 254 ? 21.324 -0.953 -10.087 1.00 74.38 254 SER A N 1
ATOM 2013 C CA . SER A 1 254 ? 21.136 0.214 -9.222 1.00 74.38 254 SER A CA 1
ATOM 2014 C C . SER A 1 254 ? 21.189 -0.118 -7.730 1.00 74.38 254 SER A C 1
ATOM 2016 O O . SER A 1 254 ? 21.215 0.793 -6.904 1.00 74.38 254 SER A O 1
ATOM 2018 N N . THR A 1 255 ? 21.217 -1.403 -7.368 1.00 65.69 255 THR A N 1
ATOM 2019 C CA . THR A 1 255 ? 21.183 -1.853 -5.979 1.00 65.69 255 THR A CA 1
ATOM 2020 C C . THR A 1 255 ? 22.466 -2.599 -5.636 1.00 65.69 255 THR A C 1
ATOM 2022 O O . THR A 1 255 ? 22.774 -3.631 -6.207 1.00 65.69 255 THR A O 1
ATOM 2025 N N . ILE A 1 256 ? 23.214 -2.089 -4.652 1.00 51.03 256 ILE A N 1
ATOM 2026 C CA . ILE A 1 256 ? 24.490 -2.659 -4.158 1.00 51.03 256 ILE A CA 1
ATOM 2027 C C . ILE A 1 256 ? 24.268 -4.011 -3.422 1.00 51.03 256 ILE A C 1
ATOM 2029 O O . ILE A 1 256 ? 25.177 -4.565 -2.822 1.00 51.03 256 ILE A O 1
ATOM 2033 N N . ASN A 1 257 ? 23.042 -4.548 -3.427 1.00 43.09 257 ASN A N 1
ATOM 2034 C CA . ASN A 1 257 ? 22.631 -5.722 -2.648 1.00 43.09 257 ASN A CA 1
ATOM 2035 C C . ASN A 1 257 ? 22.474 -7.007 -3.486 1.00 43.09 257 ASN A C 1
ATOM 2037 O O . ASN A 1 257 ? 21.794 -7.931 -3.036 1.00 43.09 257 ASN A O 1
ATOM 2041 N N . TYR A 1 258 ? 23.097 -7.073 -4.666 1.00 43.06 258 TYR A N 1
ATOM 2042 C CA . TYR A 1 258 ? 23.373 -8.321 -5.384 1.00 43.06 258 TYR A CA 1
ATOM 2043 C C . TYR A 1 258 ? 24.842 -8.387 -5.788 1.00 43.06 258 TYR A C 1
ATOM 2045 O O . TYR A 1 258 ? 25.358 -7.357 -6.275 1.00 43.06 258 TYR A O 1
#

Radius of gyration: 23.76 Å; Cα contacts (8 Å, |Δi|>4): 304; chains: 1; bounding box: 53×40×71 Å

pLDDT: mean 83.73, std 11.03, range [40.25, 96.06]

Sequence (258 aa):
MSKVLPVWLYGESLSRAELTADIGGKMKWFINESLINAVNNYNIQPVKIYSWFSSFAILIGLYTIFVGKTGRWKTFIVITIGIGSYAPNLATKENWAAFRSLVALELIISTLFLIGINSLVSRISKQAFVWPLIALTIMIIAQYNIINGFIIPQRSEIQALAAEITNKIPKNYTGKLMFDLTDPAYNAFTKTQRYDEFGNISLAAPWALKGMAEEIRIMKGFNFKLSNNVIISETNRCIDDCMVIKTSDAMRRSTINY

Secondary structure (DSSP, 8-state):
-TTHHHHHHHSS--GGGPBPS-HHHHHHHIIIIIIHHHHTTT-SS--HHHHHHHHHHHHHHHHHHHHSTTHHHHHHHHHHHHHHTTHHHHHBS-----HHHHHHHHHHHHHHHHHHHHHHHTTSTTHHHHHHHHHHHHHHHHHHHHIIIIIHHHHHHHHHHHHHHHHHS-TT--SEEEEE-SS--TTSS-S---STTSSS-GGG-TTTHHHHHHHHHHHHT---B--S--B--SSS---SSEEEEEHHHHHHHT-TT-

Organism: NCBI:txid72407

Foldseek 3Di:
DQQPVCCVPPVDRPLFSAFDPCLPVLVVLCVVPLVLCLLLLNPLDDDPVSSVLSVQLLVQLLVVLLPDDVSVVVSVVLVCQLCVLCVSVSGTPDSANAPVSSVSNNVSSVNSSVSSVCVVLVVDPPSVVVVVVVVVVCVVVVVVCCVLFAVQLVVLLLVLVLVQCPVFPDQAQQEAEAEEQPDAPQPLRHPGCGHDRGSGHLLNPQVNVQVSVVVSCVVVRGNYDYDPRRYDDPPDDDDPSYDYDYSNNSSVVSGPPD

Mean predicted aligned error: 8.82 Å

Solvent-accessible surface area (backbone atoms only — not comparable to full-atom values): 14295 Å² total; per-residue (Å²): 114,70,66,52,57,46,30,73,76,67,75,42,75,55,78,69,61,34,60,46,89,54,65,68,64,42,52,52,45,39,54,72,44,49,48,45,38,28,52,39,70,70,45,89,74,75,47,70,68,56,42,52,52,36,47,51,27,28,52,45,15,50,48,58,44,39,76,38,90,68,6,66,59,53,45,51,48,52,54,53,50,43,55,54,53,40,40,73,60,62,45,26,55,55,93,69,73,41,63,88,64,40,52,61,38,28,55,54,42,52,49,28,26,51,48,13,48,50,65,56,43,73,73,44,88,68,47,83,60,50,55,60,52,50,53,52,51,50,52,54,53,50,51,49,46,48,42,64,54,41,51,51,36,54,50,51,52,52,52,21,46,48,48,45,46,62,75,75,48,63,53,84,39,62,42,35,50,34,34,40,64,92,66,56,53,62,62,49,75,36,92,50,76,52,57,66,80,45,33,40,52,55,76,66,35,84,82,44,45,60,60,55,52,48,51,44,29,66,78,70,61,45,49,55,36,76,58,95,76,37,56,57,48,100,89,39,68,89,82,68,66,57,48,78,43,50,42,27,58,19,38,52,75,66,27,94,86,114